Protein AF-A0A0G0M7X6-F1 (afdb_monomer)

Radius of gyration: 21.42 Å; Cα contacts (8 Å, |Δi|>4): 318; chains: 1; bounding box: 52×26×65 Å

Nearest PDB structures (foldseek):
  5j10-assembly1_A  TM=9.196E-01  e=9.488E+00  synthetic construct
  6msq-assembly1_A  TM=8.369E-01  e=8.436E+00  synthetic construct

Sequence (193 aa):
MKKAITFEELTSLNYMIKLLQGMRRIISPIETLDLRAQAGDLCASINQFSASFNVAMKYCKCRLPGQVYDNIVYVPSSPGIVARCAYCKQQYVWSAGEIIELDWTPGHIANLENNFIDKPIWLKSLFAKWDIEHCQFLDVQLFAVNGPTSSFPGAKSFWTIDRISFEDMHKWKQSSYSQVYWQSFLKCRFKKQ

Organism: NCBI:txid1618574

Structure (mmCIF, N/CA/C/O backbone):
data_AF-A0A0G0M7X6-F1
#
_entry.id   AF-A0A0G0M7X6-F1
#
loop_
_atom_site.group_PDB
_atom_site.id
_atom_site.type_symbol
_atom_site.label_atom_id
_atom_site.label_alt_id
_atom_site.label_comp_id
_atom_site.label_asym_id
_atom_site.label_entity_id
_atom_site.label_seq_id
_atom_site.pdbx_PDB_ins_code
_atom_site.Cartn_x
_atom_site.Cartn_y
_atom_site.Cartn_z
_atom_site.occupancy
_atom_site.B_iso_or_equiv
_atom_site.auth_seq_id
_atom_site.auth_comp_id
_atom_site.auth_asym_id
_atom_site.auth_atom_id
_atom_site.pdbx_PDB_model_num
ATOM 1 N N . MET A 1 1 ? -23.335 -6.131 -4.607 1.00 66.00 1 MET A N 1
ATOM 2 C CA . MET A 1 1 ? -21.949 -5.826 -5.030 1.00 66.00 1 MET A CA 1
ATOM 3 C C . MET A 1 1 ? -21.359 -4.865 -4.005 1.00 66.00 1 MET A C 1
ATOM 5 O O . MET A 1 1 ? -22.048 -3.911 -3.670 1.00 66.00 1 MET A O 1
ATOM 9 N N . LYS A 1 2 ? -20.182 -5.147 -3.431 1.00 84.38 2 LYS A N 1
ATOM 10 C CA . LYS A 1 2 ? -19.557 -4.260 -2.427 1.00 84.38 2 LYS A CA 1
ATOM 11 C C . LYS A 1 2 ? -18.959 -3.016 -3.100 1.00 84.38 2 LYS A C 1
ATOM 13 O O . LYS A 1 2 ? -18.532 -3.104 -4.249 1.00 84.38 2 LYS A O 1
ATOM 18 N N . LYS A 1 3 ? -18.937 -1.880 -2.398 1.00 88.75 3 LYS A N 1
ATOM 19 C CA . LYS A 1 3 ? -18.395 -0.604 -2.898 1.00 88.75 3 LYS A CA 1
ATOM 20 C C . LYS A 1 3 ? -16.857 -0.648 -2.899 1.00 88.75 3 LYS A C 1
ATOM 22 O O . LYS A 1 3 ? -16.261 -1.255 -2.007 1.00 88.75 3 LYS A O 1
ATOM 27 N N . ALA A 1 4 ? -16.215 0.002 -3.873 1.00 87.62 4 ALA A N 1
ATOM 28 C CA . ALA A 1 4 ? -14.780 0.288 -3.814 1.00 87.62 4 ALA A CA 1
ATOM 29 C C . ALA A 1 4 ? -14.525 1.418 -2.803 1.00 87.62 4 ALA A C 1
ATOM 31 O O . ALA A 1 4 ? -15.173 2.461 -2.870 1.00 87.62 4 ALA A O 1
ATOM 32 N N . ILE A 1 5 ? -13.618 1.193 -1.854 1.00 92.94 5 ILE A N 1
ATOM 33 C CA . ILE A 1 5 ? -13.249 2.194 -0.846 1.00 92.94 5 ILE A CA 1
ATOM 34 C C . ILE A 1 5 ? -12.289 3.219 -1.450 1.00 92.94 5 ILE A C 1
ATOM 36 O O . ILE A 1 5 ? -11.457 2.844 -2.271 1.00 92.94 5 ILE A O 1
ATOM 40 N N . THR A 1 6 ? -12.372 4.489 -1.061 1.00 93.00 6 THR A N 1
ATOM 41 C CA . THR A 1 6 ? -11.365 5.501 -1.428 1.00 93.00 6 THR A CA 1
ATOM 42 C C . THR A 1 6 ? -10.206 5.539 -0.425 1.00 93.00 6 THR A C 1
ATOM 44 O O . THR A 1 6 ? -10.296 5.003 0.683 1.00 93.00 6 THR A O 1
ATOM 47 N N . PHE A 1 7 ? -9.102 6.204 -0.782 1.00 91.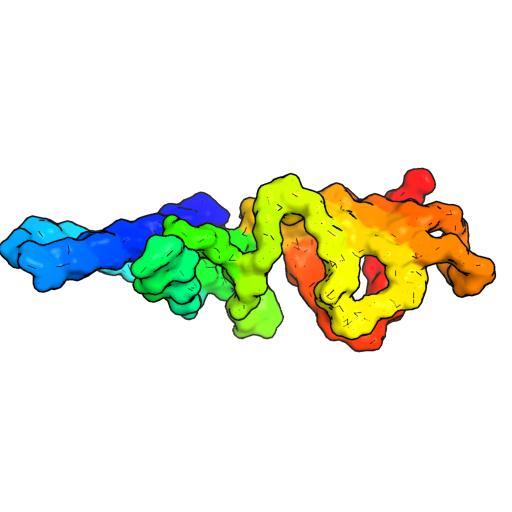69 7 PHE A N 1
ATOM 48 C CA . PHE A 1 7 ? -7.975 6.412 0.136 1.00 91.69 7 PHE A CA 1
ATOM 49 C C . PHE A 1 7 ? -8.386 7.182 1.407 1.00 91.69 7 PHE A C 1
ATOM 51 O O . PHE A 1 7 ? -7.971 6.836 2.517 1.00 91.69 7 PHE A O 1
ATOM 58 N N . GLU A 1 8 ? -9.249 8.190 1.266 1.00 93.62 8 GLU A N 1
ATOM 59 C CA . GLU A 1 8 ? -9.770 8.997 2.376 1.00 93.62 8 GLU A CA 1
ATOM 60 C C . GLU A 1 8 ? -10.710 8.194 3.287 1.00 93.62 8 GLU A C 1
ATOM 62 O O . GLU A 1 8 ? -10.568 8.228 4.514 1.00 93.62 8 GLU A O 1
ATOM 67 N N . GLU A 1 9 ? -11.631 7.416 2.707 1.00 94.56 9 GLU A N 1
ATOM 68 C CA . GLU A 1 9 ? -12.533 6.525 3.450 1.00 94.56 9 GLU A CA 1
ATOM 69 C C . GLU A 1 9 ? -11.744 5.470 4.239 1.00 94.56 9 GLU A C 1
ATOM 71 O O . GLU A 1 9 ? -12.005 5.237 5.423 1.00 94.56 9 GLU A O 1
ATOM 76 N N . LEU A 1 10 ? -10.729 4.870 3.612 1.00 95.25 10 LEU A N 1
ATOM 77 C CA . LEU A 1 10 ? -9.852 3.885 4.242 1.00 95.25 10 LEU A CA 1
ATOM 78 C C . LEU A 1 10 ? -9.023 4.493 5.377 1.00 95.25 10 LEU A C 1
ATOM 80 O O . LEU A 1 10 ? -8.849 3.880 6.435 1.00 95.25 10 LEU A O 1
ATOM 84 N N . THR A 1 11 ? -8.504 5.700 5.164 1.00 93.50 11 THR A N 1
ATOM 85 C CA . THR A 1 11 ? -7.772 6.448 6.188 1.00 93.50 11 THR A CA 1
ATOM 86 C C . THR A 1 11 ? -8.682 6.718 7.383 1.00 93.50 11 THR A C 1
ATOM 88 O O . THR A 1 11 ? -8.308 6.410 8.517 1.00 93.50 11 THR A O 1
ATOM 91 N N . SER A 1 12 ? -9.901 7.197 7.134 1.00 94.12 12 SER A N 1
ATOM 92 C CA . SER A 1 12 ? -10.903 7.482 8.167 1.00 94.12 12 SER A CA 1
ATOM 93 C C . SER A 1 12 ? -11.270 6.231 8.968 1.00 94.12 12 SER A C 1
ATOM 95 O O . SER A 1 12 ? -11.234 6.258 10.199 1.00 94.12 12 SER A O 1
ATOM 97 N N . LEU A 1 13 ? -11.514 5.100 8.296 1.00 94.50 13 LEU A N 1
ATOM 98 C CA . LEU A 1 13 ? -11.762 3.804 8.938 1.00 94.50 13 LEU A CA 1
ATOM 99 C C . LEU A 1 13 ? -10.623 3.390 9.880 1.00 94.50 13 LEU A C 1
ATOM 101 O O . LEU A 1 13 ? -10.863 3.007 11.028 1.00 94.50 13 LEU A O 1
ATOM 105 N N . ASN A 1 14 ? -9.375 3.512 9.430 1.00 95.81 14 ASN A N 1
ATOM 106 C CA . ASN A 1 14 ? -8.210 3.162 10.241 1.00 95.81 14 ASN A CA 1
ATOM 107 C C . ASN A 1 14 ? -8.012 4.107 11.445 1.00 95.81 14 ASN A C 1
ATOM 109 O O . ASN A 1 14 ? -7.551 3.664 12.502 1.00 95.81 14 ASN A O 1
ATOM 113 N N . TYR A 1 15 ? -8.396 5.384 11.339 1.00 94.62 15 TYR A N 1
ATOM 114 C CA . TYR A 1 15 ? -8.418 6.304 12.485 1.00 94.62 15 TYR A CA 1
ATOM 115 C C . TYR A 1 15 ? -9.555 6.004 13.471 1.00 94.62 15 TYR A C 1
ATOM 117 O O . TYR A 1 15 ? -9.319 6.053 14.679 1.00 94.62 15 TYR A O 1
ATOM 125 N N . MET A 1 16 ? -10.749 5.635 12.993 1.00 93.00 16 MET A N 1
ATOM 126 C CA . MET A 1 16 ? -11.864 5.225 13.859 1.00 93.00 16 MET A CA 1
ATOM 127 C C . MET A 1 16 ? -11.511 3.982 14.687 1.00 93.00 16 MET A C 1
ATOM 129 O O . MET A 1 16 ? -11.770 3.947 15.889 1.00 93.00 16 MET A O 1
ATOM 133 N N . ILE A 1 17 ? -10.838 2.993 14.087 1.00 91.75 17 ILE A N 1
ATOM 134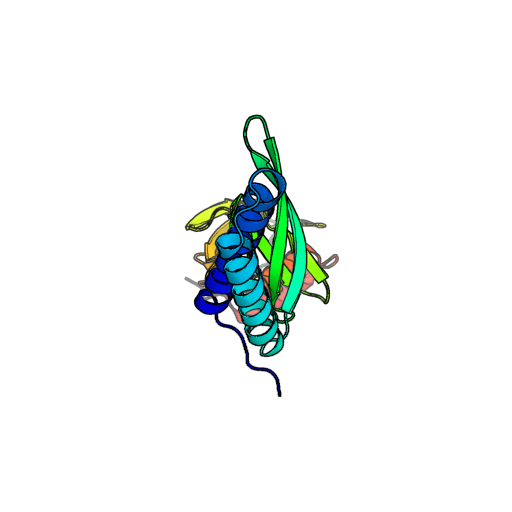 C CA . ILE A 1 17 ? -10.326 1.821 14.817 1.00 91.75 17 ILE A CA 1
ATOM 135 C C . ILE A 1 17 ? -9.330 2.223 15.907 1.00 91.75 17 ILE A C 1
ATOM 137 O O . ILE A 1 17 ? -9.435 1.749 17.039 1.00 91.75 17 ILE A O 1
ATOM 141 N N . LYS A 1 18 ? -8.394 3.128 15.601 1.00 91.56 18 LYS A N 1
ATOM 142 C CA . LYS A 1 18 ? -7.455 3.658 16.598 1.00 91.56 18 LYS A CA 1
ATOM 143 C C . LYS A 1 18 ? -8.181 4.340 17.761 1.00 91.56 18 LYS A C 1
ATOM 145 O O . LYS A 1 18 ? -7.807 4.122 18.912 1.00 91.56 18 LYS A O 1
ATOM 150 N N . LEU A 1 19 ? -9.207 5.145 17.478 1.00 90.25 19 LEU A N 1
ATOM 151 C CA . LEU A 1 19 ? -10.013 5.796 18.511 1.00 90.25 19 LEU A CA 1
ATOM 152 C C . LEU A 1 19 ? -10.706 4.758 19.404 1.00 90.25 19 LEU A C 1
ATOM 154 O O . LEU A 1 19 ? -10.558 4.815 20.624 1.00 90.25 19 LEU A O 1
ATOM 158 N N . LEU A 1 20 ? -11.366 3.762 18.803 1.00 90.12 20 LEU A N 1
ATOM 159 C CA . LEU A 1 20 ? -12.024 2.675 19.531 1.00 90.12 20 LEU A CA 1
ATOM 160 C C . LEU A 1 20 ? -11.048 1.925 20.451 1.00 90.12 20 LEU A C 1
ATOM 162 O O . LEU A 1 20 ? -11.372 1.628 21.601 1.00 90.12 20 LEU A O 1
ATOM 166 N N . GLN A 1 21 ? -9.840 1.631 19.969 1.00 87.19 21 GLN A N 1
ATOM 167 C CA . GLN A 1 21 ? -8.805 0.990 20.781 1.00 87.19 21 GLN A CA 1
ATOM 168 C C . GLN A 1 21 ? -8.335 1.879 21.937 1.00 87.19 21 GLN A C 1
ATOM 170 O O . GLN A 1 21 ? -8.133 1.378 23.043 1.00 87.19 21 GLN A O 1
ATOM 175 N N . GLY A 1 22 ? -8.197 3.187 21.707 1.00 85.25 22 GLY A N 1
ATOM 176 C CA . GLY A 1 22 ? -7.899 4.163 22.755 1.00 85.25 22 GLY A CA 1
ATOM 177 C C . GLY A 1 22 ? -8.968 4.178 23.848 1.00 85.25 22 GLY A C 1
ATOM 178 O O . GLY A 1 22 ? -8.638 4.040 25.024 1.00 85.25 22 GLY A 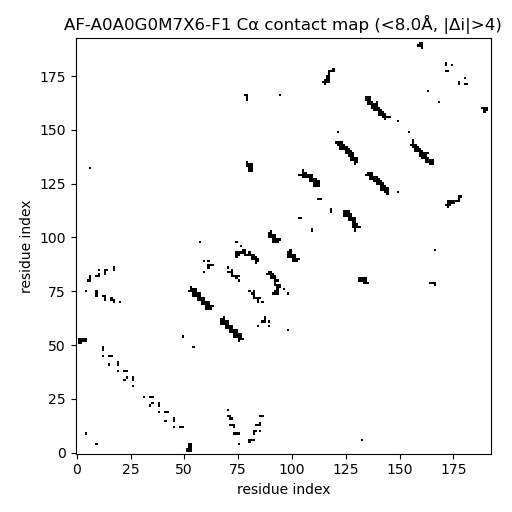O 1
ATOM 179 N N . MET A 1 23 ? -10.245 4.241 23.462 1.00 85.06 23 MET A N 1
ATOM 180 C CA . MET A 1 23 ? -11.373 4.200 24.400 1.00 85.06 23 MET A CA 1
ATOM 181 C C . MET A 1 23 ? -11.366 2.913 25.230 1.00 85.06 23 MET A C 1
ATOM 183 O O . MET A 1 23 ? -11.441 2.970 26.454 1.00 85.06 23 MET A O 1
ATOM 187 N N . ARG A 1 24 ? -11.184 1.747 24.596 1.00 83.12 24 ARG A N 1
ATOM 188 C CA . ARG A 1 24 ? -11.135 0.449 25.298 1.00 83.12 24 ARG A CA 1
ATOM 189 C C . ARG A 1 24 ? -10.002 0.358 26.322 1.00 83.12 24 ARG A C 1
ATOM 191 O O . ARG A 1 24 ? -10.192 -0.246 27.374 1.00 83.12 24 ARG A O 1
ATOM 198 N N . ARG A 1 25 ? -8.848 0.975 26.051 1.00 79.19 25 ARG A N 1
ATOM 199 C CA . ARG A 1 25 ? -7.735 1.031 27.013 1.00 79.19 25 ARG A CA 1
ATOM 200 C C . ARG A 1 25 ? -8.047 1.894 28.234 1.00 79.19 25 ARG A C 1
ATOM 202 O O . ARG A 1 25 ? -7.557 1.568 29.304 1.00 79.19 25 ARG A O 1
ATOM 209 N N . ILE A 1 26 ? -8.846 2.953 28.084 1.00 76.25 26 ILE A N 1
ATOM 210 C CA . ILE A 1 26 ? -9.263 3.851 29.181 1.00 76.25 26 ILE A CA 1
ATOM 211 C C . ILE A 1 26 ? -10.413 3.242 29.999 1.00 76.25 26 ILE A C 1
ATOM 213 O O . ILE A 1 26 ? -10.457 3.400 31.215 1.00 76.25 26 ILE A O 1
ATOM 217 N N . ILE A 1 27 ? -11.309 2.498 29.347 1.00 69.56 27 ILE A N 1
ATOM 218 C CA . ILE A 1 27 ? -12.432 1.799 29.996 1.00 69.56 27 ILE A CA 1
ATOM 219 C C . ILE A 1 27 ? -11.947 0.685 30.938 1.00 69.56 27 ILE A C 1
ATOM 221 O O . ILE A 1 27 ? -12.617 0.370 31.917 1.00 69.56 27 ILE A O 1
ATOM 225 N N . SER A 1 28 ? -10.793 0.072 30.653 1.00 61.97 28 SER A N 1
ATOM 226 C CA . SER A 1 28 ? -10.226 -0.989 31.494 1.00 61.97 28 SER A CA 1
ATOM 227 C C . SER A 1 28 ? -9.834 -0.527 32.913 1.00 61.97 28 SER A C 1
ATOM 229 O O . SER A 1 28 ? -9.977 -1.340 33.821 1.00 61.97 28 SER A O 1
ATOM 231 N N . PRO A 1 29 ? -9.329 0.706 33.130 1.00 57.72 29 PRO A N 1
ATOM 232 C CA . PRO A 1 29 ? -9.085 1.249 34.472 1.00 57.72 29 PRO A CA 1
ATOM 233 C C . PRO A 1 29 ? -10.187 2.162 35.040 1.00 57.72 29 PRO A C 1
ATOM 235 O O . PRO A 1 29 ? -10.200 2.368 36.250 1.00 57.72 29 PRO A O 1
ATOM 238 N N . ILE A 1 30 ? -11.084 2.734 34.223 1.00 58.47 30 ILE A N 1
ATOM 239 C CA . ILE A 1 30 ? -12.108 3.692 34.680 1.00 58.47 30 ILE A CA 1
ATOM 240 C C . ILE A 1 30 ? -13.498 3.208 34.246 1.00 58.47 30 ILE A C 1
ATOM 242 O O . ILE A 1 30 ? -13.838 3.216 33.063 1.00 58.47 30 ILE A O 1
ATOM 246 N N . GLU A 1 31 ? -14.328 2.809 35.209 1.00 55.62 31 GLU A N 1
ATOM 247 C CA . GLU A 1 31 ? -15.708 2.374 34.968 1.00 55.62 31 GLU A CA 1
ATOM 248 C C . GLU A 1 31 ? -16.673 3.557 34.779 1.00 55.62 31 GLU A C 1
ATOM 250 O O . GLU A 1 31 ? -17.584 3.760 35.577 1.00 55.62 31 GLU A O 1
ATOM 255 N N . THR A 1 32 ? -16.519 4.353 33.717 1.00 66.56 32 THR A N 1
ATOM 256 C CA . THR A 1 32 ? -17.601 5.265 33.309 1.00 66.56 32 THR A CA 1
ATOM 25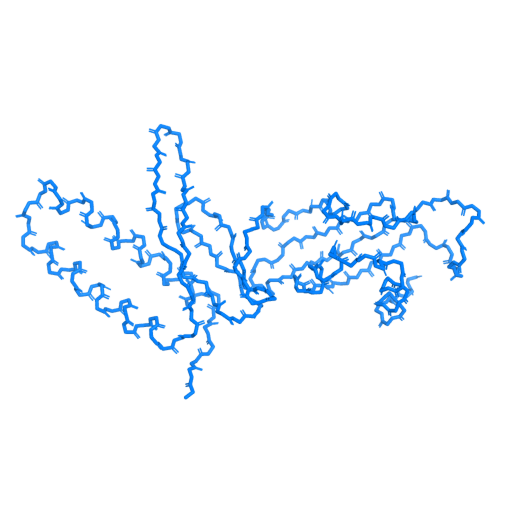7 C C . THR A 1 32 ? -18.519 4.581 32.293 1.00 66.56 32 THR A C 1
ATOM 259 O O . THR A 1 32 ? -18.090 4.138 31.223 1.00 66.56 32 THR A O 1
ATOM 262 N N . LEU A 1 33 ? -19.809 4.481 32.638 1.00 67.75 33 LEU A N 1
ATOM 263 C CA . LEU A 1 33 ? -20.865 3.914 31.785 1.00 67.75 33 LEU A CA 1
ATOM 264 C C . LEU A 1 33 ? -20.923 4.599 30.405 1.00 67.75 33 LEU A C 1
ATOM 266 O O . LEU A 1 33 ? -21.084 3.917 29.393 1.00 67.75 33 LEU A O 1
ATOM 270 N N . ASP A 1 34 ? -20.681 5.912 30.354 1.00 81.25 34 ASP A N 1
ATOM 271 C CA . ASP A 1 34 ? -20.732 6.705 29.120 1.00 81.25 34 ASP A CA 1
ATOM 272 C C . ASP A 1 34 ? -19.652 6.308 28.105 1.00 81.25 34 ASP A C 1
ATOM 274 O O . ASP A 1 34 ? -19.937 6.165 26.915 1.00 81.25 34 ASP A O 1
ATOM 278 N N . LEU A 1 35 ? -18.413 6.061 28.554 1.00 77.38 35 LEU A N 1
ATOM 279 C CA . LEU A 1 35 ? -17.333 5.644 27.653 1.00 77.38 35 LEU A CA 1
ATOM 280 C C . LEU A 1 35 ? -17.594 4.247 27.077 1.00 77.38 35 LEU A C 1
ATOM 282 O O . LEU A 1 35 ? -17.280 4.000 25.910 1.00 77.38 35 LEU A O 1
ATOM 286 N N . ARG A 1 36 ? -18.192 3.338 27.864 1.00 80.31 36 ARG A N 1
ATOM 287 C CA . ARG A 1 36 ? -18.592 2.001 27.387 1.00 80.31 36 ARG A CA 1
ATOM 288 C C . ARG A 1 36 ? -19.655 2.093 26.295 1.00 80.31 36 ARG A C 1
ATOM 290 O O . ARG A 1 36 ? -19.492 1.437 25.267 1.00 80.31 36 ARG A O 1
ATOM 297 N N . ALA A 1 37 ? -20.687 2.915 26.493 1.00 83.00 37 ALA A N 1
ATOM 298 C CA . ALA A 1 37 ? -21.737 3.131 25.499 1.00 83.00 37 ALA A CA 1
ATOM 299 C C . ALA A 1 37 ? -21.161 3.697 24.189 1.00 83.00 37 ALA A C 1
ATOM 301 O O . ALA A 1 37 ? -21.311 3.078 23.137 1.00 83.00 37 ALA A O 1
ATOM 302 N N . GLN A 1 38 ? -20.373 4.776 24.266 1.00 85.50 38 GLN A N 1
ATOM 303 C CA . GLN A 1 38 ? -19.745 5.386 23.087 1.00 85.50 38 GLN A CA 1
ATOM 304 C C . GLN A 1 38 ? -18.808 4.415 22.344 1.00 85.50 38 GLN A C 1
ATOM 306 O O . GLN A 1 38 ? -18.762 4.402 21.113 1.00 85.50 38 GLN A O 1
ATOM 311 N N . ALA A 1 39 ? -18.054 3.576 23.067 1.00 85.31 39 ALA A N 1
ATOM 312 C CA . ALA A 1 39 ? -17.207 2.555 22.449 1.00 85.31 39 ALA A CA 1
ATOM 313 C C . ALA A 1 39 ? -18.036 1.457 21.757 1.00 85.31 39 ALA A C 1
ATOM 315 O O . ALA A 1 39 ? -17.605 0.917 20.734 1.00 85.31 39 ALA A O 1
ATOM 316 N N . GLY A 1 40 ? -19.209 1.124 22.300 1.00 86.06 40 GLY A N 1
ATOM 317 C CA . GLY A 1 40 ? -20.182 0.231 21.671 1.00 86.06 40 GLY A CA 1
ATOM 318 C C . GLY A 1 40 ? -20.693 0.792 20.345 1.00 86.06 40 GLY A C 1
ATOM 319 O O . GLY A 1 40 ? -20.570 0.125 19.315 1.00 86.06 40 GLY A O 1
ATOM 320 N N . ASP A 1 41 ? -21.157 2.041 20.352 1.00 89.38 41 ASP A N 1
ATOM 321 C CA . ASP A 1 41 ? -21.690 2.725 19.168 1.00 89.38 41 ASP A CA 1
ATOM 322 C C . ASP A 1 41 ? -20.635 2.885 18.069 1.00 89.38 41 ASP A C 1
ATOM 324 O O . ASP A 1 41 ? -20.892 2.615 16.890 1.00 89.38 41 ASP A O 1
ATOM 328 N N . LEU A 1 42 ? -19.406 3.254 18.446 1.00 90.06 42 LEU A N 1
ATOM 329 C CA . LEU A 1 42 ? -18.290 3.345 17.509 1.00 90.06 42 LEU A CA 1
ATOM 330 C C . LEU A 1 42 ? -17.938 1.971 16.921 1.00 90.06 42 LEU A C 1
ATOM 332 O O . LEU A 1 42 ? -17.687 1.858 15.723 1.00 90.06 42 LEU A O 1
ATOM 336 N N . CYS A 1 43 ? -17.946 0.912 17.735 1.00 90.94 43 CYS A N 1
ATOM 337 C CA . CYS A 1 43 ? -17.714 -0.452 17.259 1.00 90.94 43 CYS A CA 1
ATOM 338 C C . CYS A 1 43 ? -18.787 -0.895 16.252 1.00 90.94 43 CYS A C 1
ATOM 340 O O . CYS A 1 43 ? -18.446 -1.459 15.210 1.00 90.94 43 CYS A O 1
ATOM 342 N N . ALA A 1 44 ? -20.064 -0.621 16.531 1.00 90.94 44 ALA A N 1
ATOM 343 C CA . ALA A 1 44 ? -21.161 -0.911 15.611 1.00 90.94 44 ALA A CA 1
ATOM 344 C C . ALA A 1 44 ? -21.011 -0.130 14.296 1.00 90.94 44 ALA A C 1
ATOM 346 O O . ALA A 1 44 ? -21.076 -0.722 13.217 1.00 90.94 44 ALA A O 1
ATOM 347 N N . SER A 1 45 ? -20.701 1.166 14.390 1.00 90.00 45 SER A N 1
ATOM 348 C CA . SER A 1 45 ? -20.483 2.048 13.237 1.00 90.00 45 SER A CA 1
ATOM 349 C C . SER A 1 45 ? -19.328 1.566 12.358 1.00 90.00 45 SER A C 1
ATOM 351 O O . SER A 1 45 ? -19.453 1.514 11.135 1.00 90.00 45 SER A O 1
ATOM 353 N N . ILE A 1 46 ? -18.212 1.148 12.964 1.00 91.31 46 ILE A N 1
ATOM 354 C CA . ILE A 1 46 ? -17.063 0.612 12.229 1.00 91.31 46 ILE A CA 1
ATOM 355 C C . ILE A 1 46 ? -17.421 -0.695 11.522 1.00 91.31 46 ILE A C 1
ATOM 357 O O . ILE A 1 46 ? -17.063 -0.855 10.357 1.00 91.31 46 ILE A O 1
ATOM 361 N N . ASN A 1 47 ? -18.126 -1.611 12.191 1.00 91.25 47 ASN A N 1
ATOM 362 C CA . ASN A 1 47 ? -18.536 -2.882 11.591 1.00 91.25 47 ASN A CA 1
ATOM 363 C C . ASN A 1 47 ? -19.496 -2.667 10.414 1.00 91.25 47 ASN A C 1
ATOM 365 O O . ASN A 1 47 ? -19.346 -3.300 9.370 1.00 91.25 47 ASN A O 1
ATOM 369 N N . GLN A 1 48 ? -20.455 -1.751 10.556 1.00 90.94 48 GLN A N 1
ATOM 370 C CA . GLN A 1 48 ? -21.378 -1.394 9.481 1.00 90.94 48 GLN A CA 1
ATOM 371 C C . GLN A 1 48 ? -20.641 -0.747 8.299 1.00 90.94 48 GLN A C 1
ATOM 373 O O . GLN A 1 48 ? -20.876 -1.107 7.141 1.00 90.94 48 GLN A O 1
ATOM 378 N N . PHE A 1 49 ? -19.722 0.180 8.579 1.00 89.19 49 PHE A N 1
ATOM 379 C CA . PHE A 1 49 ? -18.936 0.850 7.548 1.00 89.19 49 PHE A CA 1
ATOM 380 C C . PHE A 1 49 ? -18.026 -0.139 6.813 1.00 89.19 49 PHE A C 1
ATOM 382 O O . PHE A 1 49 ? -18.094 -0.236 5.590 1.00 89.19 49 PHE A O 1
ATOM 389 N N . SER A 1 50 ? -17.229 -0.937 7.530 1.00 89.56 50 SER A N 1
ATOM 390 C CA . SER A 1 50 ? -16.291 -1.893 6.925 1.00 89.56 50 SER A CA 1
ATOM 391 C C . SER A 1 50 ? -16.998 -2.996 6.131 1.00 89.56 50 SER A C 1
ATOM 393 O O . SER A 1 50 ? -16.494 -3.400 5.082 1.00 89.56 50 SER A O 1
ATOM 395 N N . ALA A 1 51 ? -18.196 -3.428 6.549 1.00 90.56 51 ALA A N 1
ATOM 396 C CA . ALA A 1 51 ? -19.002 -4.415 5.825 1.00 90.56 51 ALA A CA 1
ATOM 397 C C . ALA A 1 51 ? -19.396 -3.962 4.405 1.00 90.56 51 ALA A C 1
ATOM 399 O O . ALA A 1 51 ? -19.583 -4.806 3.520 1.00 90.56 51 ALA A O 1
ATOM 400 N N . SER A 1 52 ? -19.460 -2.647 4.169 1.00 91.31 52 SER A N 1
ATOM 401 C CA . SER A 1 52 ? -19.762 -2.058 2.856 1.00 91.31 52 SER A CA 1
ATOM 402 C C . SER A 1 52 ? -18.624 -2.230 1.840 1.00 91.31 52 SER A C 1
ATOM 404 O O . SER A 1 52 ? -18.847 -2.097 0.632 1.00 91.31 52 SER A O 1
ATOM 406 N N . PHE A 1 53 ? -17.423 -2.576 2.312 1.00 92.19 53 PHE A N 1
ATOM 407 C CA . PHE A 1 53 ? -16.204 -2.678 1.516 1.00 92.19 53 PHE A CA 1
ATOM 408 C C . PHE A 1 53 ? -15.621 -4.095 1.537 1.00 92.19 53 PHE A C 1
ATOM 410 O O . PHE A 1 53 ? -15.939 -4.938 2.387 1.00 92.19 53 PHE A O 1
ATOM 417 N N . ASN A 1 54 ? -14.769 -4.387 0.555 1.00 92.19 54 ASN A N 1
ATOM 418 C CA . ASN A 1 54 ? -13.968 -5.605 0.552 1.00 92.19 54 ASN A CA 1
ATOM 419 C C . ASN A 1 54 ? -12.608 -5.309 1.193 1.00 92.19 54 ASN A C 1
ATOM 421 O O . ASN A 1 54 ? -11.681 -4.870 0.516 1.00 92.19 54 ASN A O 1
ATOM 425 N N . VAL A 1 55 ? -12.531 -5.470 2.512 1.00 93.88 55 VAL A N 1
ATOM 426 C CA . VAL A 1 55 ? -11.337 -5.183 3.312 1.00 93.88 55 VAL A CA 1
ATOM 427 C C . VAL A 1 55 ? -10.939 -6.405 4.133 1.00 93.88 55 VAL A C 1
ATOM 429 O O . VAL A 1 55 ? -11.790 -7.110 4.674 1.00 93.88 55 VAL A O 1
ATOM 432 N N . ALA A 1 56 ? -9.637 -6.623 4.258 1.00 93.81 56 ALA A N 1
ATOM 433 C CA . ALA A 1 56 ? -9.024 -7.594 5.146 1.00 93.81 56 ALA A CA 1
ATOM 434 C C . ALA A 1 56 ? -8.433 -6.888 6.375 1.00 93.81 56 ALA A C 1
ATOM 436 O O . ALA A 1 56 ? -8.032 -5.726 6.312 1.00 93.81 56 ALA A O 1
ATOM 437 N N . MET A 1 57 ? -8.367 -7.593 7.502 1.00 93.50 57 MET A N 1
ATOM 438 C CA . MET A 1 57 ? -7.732 -7.086 8.720 1.00 93.50 57 MET A CA 1
ATOM 439 C C . MET A 1 57 ? -6.268 -7.523 8.782 1.00 93.50 57 MET A C 1
ATOM 441 O O . MET A 1 57 ? -5.952 -8.695 8.587 1.00 93.50 57 MET A O 1
ATOM 445 N N . LYS A 1 58 ? -5.377 -6.591 9.124 1.00 94.94 58 LYS A N 1
ATOM 446 C CA . LYS A 1 58 ? -3.958 -6.832 9.396 1.00 94.94 58 LYS A CA 1
ATOM 447 C C . LYS A 1 58 ? -3.612 -6.343 10.796 1.00 94.94 58 LYS A C 1
ATOM 449 O O . LYS A 1 58 ? -3.884 -5.197 11.150 1.00 94.94 58 LYS A O 1
ATOM 454 N N . TYR A 1 59 ? -2.967 -7.197 11.582 1.00 93.88 59 TYR A N 1
ATOM 455 C CA . TYR A 1 59 ? -2.367 -6.787 12.848 1.00 93.88 59 TYR A CA 1
ATOM 456 C C . TYR A 1 59 ? -1.057 -6.042 12.588 1.00 93.88 59 TYR A C 1
ATOM 458 O O . TYR A 1 59 ? -0.186 -6.537 11.871 1.00 93.88 59 TYR A O 1
ATOM 466 N N . CYS A 1 60 ? -0.922 -4.862 13.185 1.00 92.88 60 CYS A N 1
ATOM 467 C CA . CYS A 1 60 ? 0.242 -3.994 13.082 1.00 92.88 60 CYS A CA 1
ATOM 468 C C . CYS A 1 60 ? 0.868 -3.821 14.467 1.00 92.88 60 CYS A C 1
ATOM 470 O O . CYS A 1 60 ? 0.243 -3.238 15.355 1.00 92.88 60 CYS A O 1
ATOM 472 N N . LYS A 1 61 ? 2.111 -4.279 14.637 1.00 90.88 61 LYS A N 1
ATOM 473 C CA . LYS A 1 61 ? 2.877 -4.121 15.881 1.00 90.88 61 LYS A CA 1
ATOM 474 C C . LYS A 1 61 ? 3.724 -2.857 15.815 1.00 90.88 61 LYS A C 1
ATOM 476 O O . LYS A 1 61 ? 4.831 -2.866 15.287 1.00 90.88 61 LYS A O 1
ATOM 481 N N . CYS A 1 62 ? 3.204 -1.760 16.345 1.00 88.44 62 CYS A N 1
ATOM 482 C CA . CYS A 1 62 ? 3.918 -0.492 16.369 1.00 88.44 62 CYS A CA 1
ATOM 483 C C . CYS A 1 62 ? 4.875 -0.436 17.561 1.00 88.44 62 CYS A C 1
ATOM 485 O O . CYS A 1 62 ? 4.444 -0.501 18.713 1.00 88.44 62 CYS A O 1
ATOM 487 N N . ARG A 1 63 ? 6.170 -0.263 17.289 1.00 85.31 63 ARG A N 1
ATOM 488 C CA . ARG A 1 63 ? 7.177 0.027 18.315 1.00 85.31 63 ARG A CA 1
ATOM 489 C C . ARG A 1 63 ? 7.378 1.535 18.381 1.00 85.31 63 ARG A C 1
ATOM 491 O O . ARG A 1 63 ? 7.872 2.130 17.429 1.00 85.31 63 ARG A O 1
ATOM 498 N N . LEU A 1 64 ? 6.961 2.145 19.482 1.00 77.44 64 LEU A N 1
ATOM 499 C CA . LEU A 1 64 ? 7.270 3.537 19.804 1.00 77.44 64 LEU A CA 1
ATOM 500 C C . LEU A 1 64 ? 8.269 3.552 20.973 1.00 77.44 64 LEU A C 1
ATOM 502 O O . LEU A 1 64 ? 8.344 2.561 21.706 1.00 77.44 64 LEU A O 1
ATOM 506 N N . PRO A 1 65 ? 9.061 4.623 21.159 1.00 80.12 65 PRO A N 1
ATOM 507 C CA . PRO A 1 65 ? 10.003 4.703 22.273 1.00 80.12 65 PRO A CA 1
ATOM 508 C C . PRO A 1 65 ? 9.324 4.354 23.607 1.00 80.12 65 PRO A C 1
ATOM 510 O O . PRO A 1 65 ? 8.378 5.017 24.024 1.00 80.12 65 PRO A O 1
ATOM 513 N N . GLY A 1 66 ? 9.778 3.267 24.239 1.00 73.19 66 GLY A N 1
ATOM 514 C CA . GLY A 1 66 ? 9.287 2.787 25.534 1.00 73.19 66 GLY A CA 1
ATOM 515 C C . GLY A 1 66 ? 7.990 1.966 25.530 1.00 73.19 66 GLY A C 1
ATOM 516 O O . GLY A 1 66 ? 7.629 1.461 26.590 1.00 73.19 66 GLY A O 1
ATOM 517 N N . GLN A 1 67 ? 7.283 1.798 24.402 1.00 78.81 67 GLN A N 1
ATOM 518 C CA . GLN A 1 67 ? 5.986 1.098 24.371 1.00 78.81 67 GLN A CA 1
ATOM 519 C C . GLN A 1 67 ? 5.734 0.333 23.061 1.00 78.81 67 GLN A C 1
ATOM 521 O O . GLN A 1 67 ? 6.016 0.809 21.959 1.00 78.81 67 GLN A O 1
ATOM 526 N N . VAL A 1 68 ? 5.138 -0.857 23.183 1.00 81.19 68 VAL A N 1
ATOM 527 C CA . VAL A 1 68 ? 4.655 -1.656 22.049 1.00 81.19 68 VAL A CA 1
ATOM 528 C C . VAL A 1 68 ? 3.140 -1.549 21.985 1.00 81.19 68 VAL A C 1
ATOM 530 O O . VAL A 1 68 ? 2.444 -1.780 22.971 1.00 81.19 68 VAL A O 1
ATOM 533 N N . TYR A 1 69 ? 2.638 -1.199 20.809 1.00 80.69 69 TYR A N 1
ATOM 534 C CA . TYR A 1 69 ? 1.221 -1.044 20.545 1.00 80.69 69 TYR A CA 1
ATOM 535 C C . TYR A 1 69 ? 0.773 -2.028 19.476 1.00 80.69 69 TYR A C 1
ATOM 537 O O . TYR A 1 69 ? 1.179 -1.920 18.318 1.00 80.69 69 TYR A O 1
ATOM 545 N N . ASP A 1 70 ? -0.123 -2.935 19.849 1.00 84.44 70 ASP A N 1
ATOM 546 C CA . ASP A 1 70 ? -0.860 -3.742 18.884 1.00 84.44 70 ASP A CA 1
ATOM 547 C C . ASP A 1 70 ? -2.027 -2.919 18.330 1.00 84.44 70 ASP A C 1
ATOM 549 O O . ASP A 1 70 ? -2.854 -2.393 19.084 1.00 84.44 70 ASP A O 1
ATOM 553 N N . ASN A 1 71 ? -2.073 -2.782 17.007 1.00 88.69 71 ASN A N 1
ATOM 554 C CA . ASN A 1 71 ? -3.138 -2.103 16.280 1.00 88.69 71 ASN A CA 1
ATOM 555 C C . ASN A 1 71 ? -3.744 -3.030 15.216 1.00 88.69 71 ASN A C 1
ATOM 557 O O . ASN A 1 71 ? -3.105 -3.978 14.759 1.00 88.69 71 ASN A O 1
ATOM 561 N N . ILE A 1 72 ? -4.970 -2.726 14.801 1.00 91.69 72 ILE A N 1
ATOM 562 C CA . ILE A 1 72 ? -5.621 -3.347 13.649 1.00 91.69 72 ILE A CA 1
ATOM 563 C C . ILE A 1 72 ? -5.630 -2.322 12.515 1.00 91.69 72 ILE A C 1
ATOM 565 O O . ILE A 1 72 ? -5.902 -1.140 12.727 1.00 91.69 72 ILE A O 1
ATOM 569 N N . VAL A 1 73 ? -5.311 -2.779 11.312 1.00 95.56 73 VAL A N 1
ATOM 570 C CA . VAL A 1 73 ? -5.361 -1.991 10.084 1.00 95.56 73 VAL A CA 1
ATOM 571 C C . VAL A 1 73 ? -6.261 -2.721 9.101 1.00 95.56 73 VAL A C 1
ATOM 573 O O . VAL A 1 73 ? -6.038 -3.895 8.810 1.00 95.56 73 VAL A O 1
ATOM 576 N N . TYR A 1 74 ? -7.278 -2.039 8.590 1.00 96.12 74 TYR A N 1
ATOM 577 C CA . TYR A 1 74 ? -8.030 -2.516 7.441 1.00 96.12 74 TYR A CA 1
ATOM 578 C C . TYR A 1 74 ? -7.245 -2.225 6.167 1.00 96.12 74 TYR A C 1
ATOM 580 O O . TYR A 1 74 ? -6.767 -1.106 5.968 1.00 96.12 74 TYR A O 1
ATOM 588 N N . VAL A 1 75 ? -7.132 -3.239 5.316 1.00 96.06 75 VAL A N 1
ATOM 589 C CA . VAL A 1 75 ? -6.452 -3.197 4.021 1.00 96.06 75 VAL A CA 1
ATOM 590 C C . VAL A 1 75 ? -7.461 -3.600 2.945 1.00 96.06 75 VAL A C 1
ATOM 592 O O . VAL A 1 75 ? -8.075 -4.656 3.086 1.00 96.06 75 VAL A O 1
ATOM 595 N N . PRO A 1 76 ? -7.679 -2.805 1.885 1.00 94.19 76 PRO A N 1
ATOM 596 C CA . PRO A 1 76 ? -8.564 -3.195 0.792 1.00 94.19 76 PRO A CA 1
ATOM 597 C C . PRO A 1 76 ? -8.063 -4.477 0.137 1.00 94.19 76 PRO A C 1
ATOM 599 O O . PRO A 1 76 ? -6.888 -4.569 -0.189 1.00 94.19 76 PRO A O 1
ATOM 602 N N . SER A 1 77 ? -8.943 -5.444 -0.112 1.00 91.38 77 SER A N 1
ATOM 603 C CA . SER A 1 77 ? -8.610 -6.689 -0.826 1.00 91.38 77 SER A CA 1
ATOM 604 C C . SER A 1 77 ? -8.579 -6.502 -2.350 1.00 91.38 77 SER A C 1
ATOM 606 O O . SER A 1 77 ? -8.859 -7.426 -3.112 1.00 91.38 77 SER A O 1
ATOM 608 N N . SER A 1 78 ? -8.286 -5.284 -2.798 1.00 87.38 78 SER A N 1
ATOM 609 C CA . SER A 1 78 ? -8.149 -4.888 -4.195 1.00 87.38 78 SER A CA 1
ATOM 610 C C . SER A 1 78 ? -6.875 -4.053 -4.356 1.00 87.38 78 SER A C 1
ATOM 612 O O . SER A 1 78 ? -6.598 -3.226 -3.481 1.00 87.38 78 SER A O 1
ATOM 614 N N . PRO A 1 79 ? -6.117 -4.217 -5.455 1.00 85.19 79 PRO A N 1
ATOM 615 C CA . PRO A 1 79 ? -4.941 -3.395 -5.725 1.00 85.19 79 PRO A CA 1
ATOM 616 C C . PRO A 1 79 ? -5.280 -1.902 -5.846 1.00 85.19 79 PRO A C 1
ATOM 618 O O . PRO A 1 79 ? -6.422 -1.530 -6.117 1.00 85.19 79 PRO A O 1
ATOM 621 N N . GLY A 1 80 ? -4.264 -1.049 -5.701 1.00 86.75 80 GLY 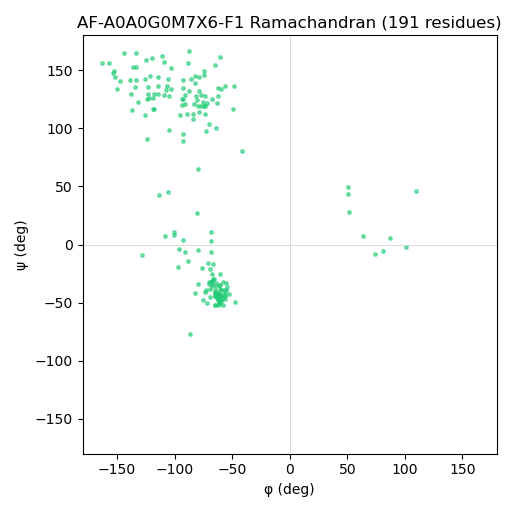A N 1
ATOM 622 C CA . GLY A 1 80 ? -4.350 0.374 -6.057 1.00 86.75 80 GLY A CA 1
ATOM 623 C C . GLY A 1 80 ? -4.560 1.354 -4.902 1.00 86.75 80 GLY A C 1
ATOM 624 O O . GLY A 1 80 ? -4.559 2.554 -5.143 1.00 86.75 80 GLY A O 1
ATOM 625 N N . ILE A 1 81 ? -4.690 0.888 -3.655 1.00 92.06 81 ILE A N 1
ATOM 626 C CA . ILE A 1 81 ? -4.832 1.768 -2.484 1.00 92.06 81 ILE A CA 1
ATOM 627 C C . ILE A 1 81 ? -3.918 1.293 -1.361 1.00 92.06 81 ILE A C 1
ATOM 629 O O . ILE A 1 81 ? -3.861 0.104 -1.045 1.00 92.06 81 ILE A O 1
ATOM 633 N N . VAL A 1 82 ? -3.222 2.241 -0.736 1.00 95.12 82 VAL A N 1
ATOM 634 C CA . VAL A 1 82 ? -2.354 1.980 0.412 1.00 95.12 82 VAL A CA 1
ATOM 635 C C . VAL A 1 82 ? -3.126 2.181 1.710 1.00 95.12 82 VAL A C 1
ATOM 637 O O . VAL A 1 82 ? -3.663 3.254 1.980 1.00 95.12 82 VAL A O 1
ATOM 640 N N . ALA A 1 83 ? -3.136 1.160 2.559 1.00 96.06 83 ALA A N 1
ATOM 641 C CA . ALA A 1 83 ? -3.587 1.272 3.935 1.00 96.06 83 ALA A CA 1
ATOM 642 C C . ALA A 1 83 ? -2.446 1.746 4.836 1.00 96.06 83 ALA A C 1
ATOM 644 O O . ALA A 1 83 ? -1.297 1.327 4.688 1.00 96.06 83 ALA A O 1
ATOM 645 N N . ARG A 1 84 ? -2.764 2.590 5.820 1.00 95.19 84 ARG A N 1
ATOM 646 C CA . ARG A 1 84 ? -1.788 3.081 6.798 1.00 95.19 84 ARG A CA 1
ATOM 647 C C . ARG A 1 84 ? -2.234 2.768 8.207 1.00 95.19 84 ARG A C 1
ATOM 649 O O . ARG A 1 84 ? -3.364 3.055 8.600 1.00 95.19 84 ARG A O 1
ATOM 656 N N . CYS A 1 85 ? -1.296 2.293 9.012 1.00 93.88 85 CYS A N 1
ATOM 657 C CA . CYS A 1 85 ? -1.491 2.233 10.444 1.00 93.88 85 CYS A CA 1
ATOM 658 C C . CYS A 1 85 ? -1.658 3.648 11.018 1.00 93.88 85 CYS A C 1
ATOM 660 O O . CYS A 1 85 ? -0.760 4.488 10.926 1.00 93.88 85 CYS A O 1
ATOM 662 N N . ALA A 1 86 ? -2.785 3.911 11.679 1.00 92.56 86 ALA A N 1
ATOM 663 C CA . ALA A 1 86 ? -3.063 5.212 12.285 1.00 92.56 86 ALA A CA 1
ATOM 664 C C . ALA A 1 86 ? -2.122 5.564 13.465 1.00 92.56 86 ALA A C 1
ATOM 666 O O . ALA A 1 86 ? -2.030 6.740 13.847 1.00 92.56 86 ALA A O 1
ATOM 667 N N . TYR A 1 87 ? -1.413 4.575 14.029 1.00 89.31 87 TYR A N 1
ATOM 668 C CA . TYR A 1 87 ? -0.383 4.760 15.060 1.00 89.31 87 TYR A CA 1
ATOM 669 C C . TYR A 1 87 ? 0.997 5.048 14.458 1.00 89.31 87 TYR A C 1
ATOM 671 O O . TYR A 1 87 ? 1.408 6.203 14.441 1.00 89.31 87 TYR A O 1
ATOM 679 N N . CYS A 1 88 ? 1.695 4.031 13.946 1.00 90.75 88 CYS A N 1
ATOM 680 C CA . CYS A 1 88 ? 3.091 4.148 13.502 1.00 90.75 88 CYS A CA 1
ATOM 681 C C . CYS A 1 88 ? 3.268 4.485 12.018 1.00 90.75 88 CYS A C 1
ATOM 683 O O . CYS A 1 88 ? 4.391 4.523 11.536 1.00 90.75 88 CYS A O 1
ATOM 685 N N . LYS A 1 89 ? 2.179 4.723 11.278 1.00 91.62 89 LYS A N 1
ATOM 686 C CA . LYS A 1 89 ? 2.201 5.047 9.841 1.00 91.62 89 LYS A CA 1
ATOM 687 C C . LYS A 1 89 ? 2.750 3.948 8.923 1.00 91.62 89 LYS A C 1
ATOM 689 O O . LYS A 1 89 ? 2.829 4.209 7.725 1.00 91.62 89 LYS A O 1
ATOM 694 N N . GLN A 1 90 ? 3.014 2.747 9.454 1.00 94.06 90 GLN A N 1
ATOM 695 C CA . GLN A 1 90 ? 3.342 1.544 8.682 1.00 94.06 90 GLN A CA 1
ATOM 696 C C . GLN A 1 90 ? 2.337 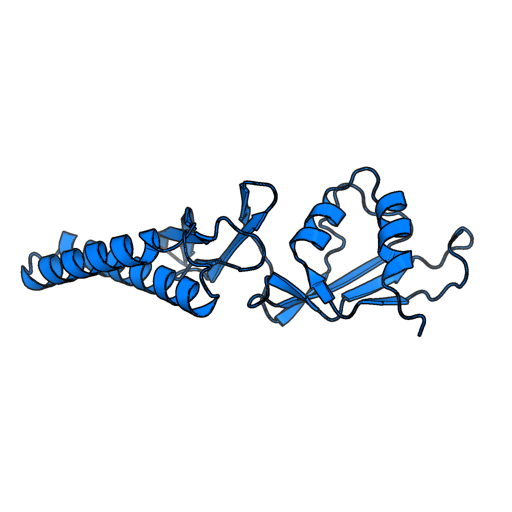1.341 7.548 1.00 94.06 90 GLN A C 1
ATOM 698 O O . GLN A 1 90 ? 1.129 1.515 7.754 1.00 94.06 90 GLN A O 1
ATOM 703 N N . GLN A 1 91 ? 2.845 1.006 6.368 1.00 95.19 91 GLN A N 1
ATOM 704 C CA . GLN A 1 91 ? 2.070 0.942 5.135 1.00 95.19 91 GLN A CA 1
ATOM 705 C C . GLN A 1 91 ? 1.813 -0.499 4.719 1.00 95.19 91 GLN A C 1
ATOM 707 O O . GLN A 1 91 ? 2.688 -1.353 4.854 1.00 95.19 91 GLN A O 1
ATOM 712 N N . TYR A 1 92 ? 0.615 -0.741 4.194 1.00 95.81 92 TYR A N 1
ATOM 713 C CA . TYR A 1 92 ? 0.172 -2.049 3.739 1.00 95.81 92 TYR A CA 1
ATOM 714 C C . TYR A 1 92 ? -0.590 -1.936 2.425 1.00 95.81 92 TYR A C 1
ATOM 716 O O . TYR A 1 92 ? -1.389 -1.017 2.242 1.00 95.81 92 TYR A O 1
ATOM 724 N N . VAL A 1 93 ? -0.386 -2.895 1.534 1.00 95.25 93 VAL A N 1
ATOM 725 C CA . VAL A 1 93 ? -1.095 -2.995 0.253 1.00 95.25 93 VAL A CA 1
ATOM 726 C C . VAL A 1 93 ? -1.525 -4.427 0.005 1.00 95.25 93 VAL A C 1
ATOM 728 O O . VAL A 1 93 ? -0.886 -5.360 0.483 1.00 95.25 93 VAL A O 1
ATOM 731 N N . TRP A 1 94 ? -2.600 -4.606 -0.755 1.00 93.44 94 TRP A N 1
ATOM 732 C CA . TRP A 1 94 ? -2.987 -5.915 -1.263 1.00 93.44 94 TRP A CA 1
ATOM 733 C C . TRP A 1 94 ? -2.400 -6.133 -2.650 1.00 93.44 94 TRP A C 1
ATOM 735 O O . TRP A 1 94 ? -2.622 -5.329 -3.558 1.00 93.44 94 TRP A O 1
ATOM 745 N N . SER A 1 95 ? -1.669 -7.225 -2.826 1.00 91.06 95 SER A N 1
ATOM 746 C CA . SER A 1 95 ? -1.115 -7.622 -4.117 1.00 91.06 95 SER A CA 1
ATOM 747 C C . SER A 1 95 ? -0.962 -9.133 -4.162 1.00 91.06 95 SER A C 1
ATOM 749 O O . SER A 1 95 ? -0.677 -9.754 -3.147 1.00 91.06 95 SER A O 1
ATOM 751 N N . ALA A 1 96 ? -1.185 -9.726 -5.337 1.00 86.25 96 ALA A N 1
ATOM 752 C CA . ALA A 1 96 ? -1.032 -11.166 -5.568 1.00 86.25 96 ALA A CA 1
ATOM 753 C C . ALA A 1 96 ? -1.777 -12.084 -4.565 1.00 86.25 96 ALA A C 1
ATOM 755 O O . ALA A 1 96 ? -1.385 -13.225 -4.355 1.00 86.25 96 ALA A O 1
ATOM 756 N N . GLY A 1 97 ? -2.883 -11.609 -3.977 1.00 88.75 97 GLY A N 1
ATOM 757 C CA . GLY A 1 97 ? -3.686 -12.389 -3.028 1.00 88.75 97 GLY A CA 1
ATOM 758 C C . GLY A 1 97 ? -3.234 -12.297 -1.568 1.00 88.75 97 GLY A C 1
ATOM 759 O O . GLY A 1 97 ? -3.806 -12.983 -0.723 1.00 88.75 97 GLY A O 1
ATOM 760 N N . GLU A 1 98 ? -2.256 -11.448 -1.253 1.00 92.00 98 GLU A N 1
ATOM 761 C CA . GLU A 1 98 ? -1.745 -11.262 0.105 1.00 92.00 98 GLU A CA 1
ATOM 762 C C . GLU A 1 98 ? -1.589 -9.783 0.497 1.00 92.00 98 GLU A C 1
ATOM 764 O O . GLU A 1 98 ? -1.624 -8.875 -0.337 1.00 92.00 98 GLU A O 1
ATOM 769 N N . ILE A 1 99 ? -1.439 -9.542 1.806 1.00 94.88 99 ILE A N 1
ATOM 770 C CA . ILE A 1 99 ? -1.158 -8.215 2.370 1.00 94.88 99 ILE A CA 1
ATOM 771 C C . ILE A 1 99 ? 0.348 -8.052 2.526 1.00 94.88 99 ILE A C 1
ATOM 773 O O . ILE A 1 99 ? 0.975 -8.756 3.319 1.00 94.88 99 ILE A O 1
ATOM 777 N N . ILE A 1 100 ? 0.889 -7.044 1.857 1.00 92.69 100 ILE A N 1
ATOM 778 C CA . ILE A 1 100 ? 2.315 -6.743 1.802 1.00 92.69 100 ILE A CA 1
ATOM 779 C C . ILE A 1 100 ? 2.600 -5.499 2.620 1.00 92.69 100 ILE A C 1
ATOM 781 O O . ILE A 1 100 ? 1.902 -4.493 2.503 1.00 92.69 100 ILE A O 1
ATOM 785 N N . GLU A 1 101 ? 3.633 -5.578 3.447 1.00 93.44 101 GLU A N 1
ATOM 786 C CA . GLU A 1 101 ? 4.135 -4.462 4.238 1.00 93.44 101 GLU A CA 1
ATOM 787 C C . GLU A 1 101 ? 5.158 -3.657 3.430 1.00 93.44 101 GLU A C 1
ATOM 789 O O . GLU A 1 101 ? 6.055 -4.227 2.809 1.00 93.44 101 GLU A O 1
ATOM 794 N N . LEU A 1 102 ? 5.009 -2.330 3.419 1.00 91.12 102 LEU A N 1
ATOM 795 C CA . LEU A 1 102 ? 5.860 -1.424 2.648 1.00 91.12 102 LEU A CA 1
ATOM 796 C C . LEU A 1 102 ? 6.685 -0.522 3.561 1.00 91.12 102 LEU A C 1
ATOM 798 O O . LEU A 1 102 ? 6.143 0.087 4.481 1.00 91.12 102 LEU A O 1
ATOM 802 N N . ASP A 1 103 ? 7.963 -0.354 3.229 1.00 86.50 103 ASP A N 1
ATOM 803 C CA . ASP A 1 103 ? 8.910 0.496 3.963 1.00 86.50 103 ASP A CA 1
ATOM 804 C C . ASP A 1 103 ? 9.370 1.709 3.130 1.00 86.50 103 ASP A C 1
ATOM 806 O O . ASP A 1 103 ? 10.550 2.041 3.041 1.00 86.50 103 ASP A O 1
ATOM 810 N N . TRP A 1 104 ? 8.434 2.355 2.425 1.00 86.88 104 TRP A N 1
ATOM 811 C CA . TRP A 1 104 ? 8.735 3.530 1.598 1.00 86.88 104 TRP A CA 1
ATOM 812 C C . TRP A 1 104 ? 8.172 4.808 2.187 1.00 86.88 104 TRP A C 1
ATOM 814 O O . TRP A 1 104 ? 6.976 4.919 2.444 1.00 86.88 104 TRP A O 1
ATOM 824 N N . THR A 1 105 ? 9.012 5.826 2.320 1.00 86.38 105 THR A N 1
ATOM 825 C CA . THR A 1 105 ? 8.583 7.149 2.775 1.00 86.38 105 THR A CA 1
ATOM 826 C C . THR A 1 105 ? 7.833 7.883 1.654 1.00 86.38 105 THR A C 1
ATOM 828 O O . THR A 1 105 ? 8.410 8.091 0.583 1.00 86.38 105 THR A O 1
ATOM 831 N N . PRO A 1 106 ? 6.570 8.310 1.860 1.00 87.38 106 PRO A N 1
ATOM 832 C CA . PRO A 1 106 ? 5.811 9.049 0.851 1.00 87.38 106 PRO A CA 1
ATOM 833 C C . PRO A 1 106 ? 6.534 10.318 0.402 1.00 87.38 106 PRO A C 1
ATOM 835 O O . PRO A 1 106 ? 7.075 11.055 1.226 1.00 87.38 106 PRO A O 1
ATOM 838 N N . GLY A 1 107 ? 6.550 10.571 -0.906 1.00 83.19 107 GLY A N 1
ATOM 839 C CA . GLY A 1 107 ? 7.201 11.742 -1.494 1.00 83.19 107 GLY A CA 1
ATOM 840 C C . GLY A 1 107 ? 8.734 11.698 -1.524 1.00 83.19 107 GLY A C 1
ATOM 841 O O . GLY A 1 107 ? 9.332 12.557 -2.172 1.00 83.19 107 GLY A O 1
ATOM 842 N N . HIS A 1 108 ? 9.368 10.710 -0.889 1.00 88.06 108 HIS A N 1
ATOM 843 C CA . HIS A 1 108 ? 10.811 10.507 -0.962 1.00 88.06 108 HIS A CA 1
ATOM 844 C C . HIS A 1 108 ? 11.191 9.749 -2.238 1.00 88.06 108 HIS A C 1
ATOM 846 O O . HIS A 1 108 ? 10.464 8.858 -2.685 1.00 88.06 108 HIS A O 1
ATOM 852 N N . ILE A 1 109 ? 12.345 10.099 -2.807 1.00 87.88 109 ILE A N 1
ATOM 853 C CA . ILE A 1 109 ? 12.931 9.371 -3.930 1.00 87.88 109 ILE A CA 1
ATOM 854 C C . ILE A 1 109 ? 13.723 8.198 -3.357 1.00 87.88 109 ILE A C 1
ATOM 856 O O . ILE A 1 109 ? 14.779 8.390 -2.761 1.00 87.88 109 ILE A O 1
ATOM 860 N N . ALA A 1 110 ? 13.209 6.986 -3.529 1.00 86.44 110 ALA A N 1
ATOM 861 C CA . ALA A 1 110 ? 13.865 5.770 -3.069 1.00 86.44 110 ALA A CA 1
ATOM 862 C C . ALA A 1 110 ? 14.742 5.175 -4.177 1.00 86.44 110 ALA A C 1
ATOM 864 O O . ALA A 1 110 ? 14.337 5.152 -5.341 1.00 86.44 110 ALA A O 1
ATOM 865 N N . ASN A 1 111 ? 15.911 4.638 -3.810 1.00 88.94 111 ASN A N 1
ATOM 866 C CA . ASN A 1 111 ? 16.626 3.701 -4.675 1.00 88.94 111 ASN A CA 1
ATOM 867 C C . ASN A 1 111 ? 15.966 2.322 -4.545 1.00 88.94 111 ASN A C 1
ATOM 869 O O . ASN A 1 111 ? 15.984 1.711 -3.478 1.00 88.94 111 ASN A O 1
ATOM 873 N N . LEU A 1 112 ? 15.358 1.850 -5.626 1.00 87.31 112 LEU A N 1
ATOM 874 C CA . LEU A 1 112 ? 14.567 0.623 -5.669 1.00 87.31 112 LEU A CA 1
ATOM 875 C C . LEU A 1 112 ? 15.363 -0.593 -6.155 1.00 87.31 112 LEU A C 1
ATOM 877 O O . LEU A 1 112 ? 14.810 -1.695 -6.190 1.00 87.31 112 LEU A O 1
ATOM 881 N N . GLU A 1 113 ? 16.624 -0.413 -6.556 1.00 81.81 113 GLU A N 1
ATOM 882 C CA . GLU A 1 113 ? 17.428 -1.469 -7.182 1.00 81.81 113 GLU A CA 1
ATOM 883 C C . GLU A 1 113 ? 17.773 -2.632 -6.239 1.00 81.81 113 GLU A C 1
ATOM 885 O O . GLU A 1 113 ? 18.010 -3.748 -6.692 1.00 81.81 113 GLU A O 1
ATOM 890 N N . ASN A 1 114 ? 17.800 -2.381 -4.929 1.00 77.06 114 ASN A N 1
ATOM 891 C CA . ASN A 1 114 ? 18.194 -3.380 -3.933 1.00 77.06 114 ASN A CA 1
ATOM 892 C C . ASN A 1 114 ? 17.067 -4.367 -3.604 1.00 77.06 114 ASN A C 1
ATOM 894 O O . ASN A 1 114 ? 17.265 -5.305 -2.842 1.00 77.06 114 ASN A O 1
ATOM 898 N N . ASN A 1 115 ? 15.875 -4.159 -4.163 1.00 76.88 115 ASN A N 1
ATOM 899 C CA . ASN A 1 115 ? 14.694 -4.971 -3.884 1.00 76.88 115 ASN A CA 1
ATOM 900 C C . ASN A 1 115 ? 14.408 -6.009 -4.983 1.00 76.88 115 ASN A C 1
ATOM 902 O O . ASN A 1 115 ? 13.331 -6.601 -4.974 1.00 76.88 115 ASN A O 1
ATOM 906 N N . PHE A 1 116 ? 15.305 -6.184 -5.956 1.00 80.62 116 PHE A N 1
ATOM 907 C CA . PHE A 1 116 ? 15.169 -7.213 -6.988 1.00 80.62 116 PHE A CA 1
ATOM 908 C C . PHE A 1 116 ? 15.672 -8.556 -6.465 1.00 80.62 116 PHE A C 1
ATOM 910 O O . PHE A 1 116 ? 16.724 -8.605 -5.834 1.00 80.62 116 PHE A O 1
ATOM 917 N N . ILE A 1 117 ? 14.953 -9.636 -6.784 1.00 80.25 117 ILE A N 1
ATOM 918 C CA . ILE A 1 117 ? 15.457 -11.002 -6.577 1.00 80.25 117 ILE A CA 1
ATOM 919 C C . ILE A 1 117 ? 16.666 -11.233 -7.493 1.00 80.25 117 ILE A C 1
ATOM 921 O O . ILE A 1 117 ? 17.747 -11.543 -7.009 1.00 80.25 117 ILE A O 1
ATOM 925 N N . ASP A 1 118 ? 16.497 -10.961 -8.793 1.00 79.25 118 ASP A N 1
ATOM 926 C CA . ASP A 1 118 ? 17.554 -11.050 -9.804 1.00 79.25 118 ASP A CA 1
ATOM 927 C C . ASP A 1 118 ? 17.715 -9.713 -10.536 1.00 79.25 118 ASP A C 1
ATOM 929 O O . ASP A 1 118 ? 17.052 -9.426 -11.547 1.00 79.25 118 ASP A O 1
ATOM 933 N N . LYS A 1 119 ? 18.603 -8.859 -10.005 1.00 79.31 119 LYS A N 1
ATOM 934 C CA . LYS A 1 119 ? 18.891 -7.547 -10.600 1.00 79.31 119 LYS A CA 1
ATOM 935 C C . LYS A 1 119 ? 19.474 -7.724 -12.011 1.00 79.31 119 LYS A C 1
ATOM 937 O O . LYS A 1 119 ? 20.475 -8.424 -12.172 1.00 79.31 119 LYS A O 1
ATOM 942 N N . PRO A 1 120 ? 18.922 -7.063 -13.045 1.00 76.81 120 PRO A N 1
ATOM 943 C CA . PRO A 1 120 ? 19.495 -7.134 -14.383 1.00 76.81 120 PRO A CA 1
ATOM 944 C C . PRO A 1 120 ? 20.910 -6.563 -14.410 1.00 76.81 120 PRO A C 1
ATOM 946 O O . PRO A 1 120 ? 21.138 -5.455 -13.934 1.00 76.81 120 PRO A O 1
ATOM 949 N N . ILE A 1 121 ? 21.832 -7.273 -15.063 1.00 79.06 121 ILE A N 1
ATOM 950 C CA . ILE A 1 121 ? 23.248 -6.875 -15.182 1.00 79.06 121 ILE A CA 1
ATOM 951 C C . ILE A 1 121 ? 23.411 -5.471 -15.787 1.00 79.06 121 ILE A C 1
ATOM 953 O O . ILE A 1 121 ? 24.331 -4.739 -15.434 1.00 79.06 121 ILE A O 1
ATOM 957 N N . TRP A 1 122 ? 22.515 -5.077 -16.693 1.00 77.81 122 TRP A N 1
ATOM 958 C CA . TRP A 1 122 ? 22.570 -3.767 -17.333 1.00 77.81 122 TRP A CA 1
ATOM 959 C C . TRP A 1 122 ? 22.084 -2.626 -16.426 1.00 77.81 122 TRP A C 1
ATOM 961 O O . TRP A 1 122 ? 22.422 -1.478 -16.704 1.00 77.81 122 TRP A O 1
ATOM 971 N N . LEU A 1 123 ? 21.299 -2.901 -15.376 1.00 80.38 123 LEU A N 1
ATOM 972 C CA . LEU A 1 123 ? 20.708 -1.882 -14.505 1.00 80.38 123 LEU A CA 1
ATOM 973 C C . LEU A 1 123 ? 21.718 -1.469 -13.430 1.00 80.38 123 LEU A C 1
ATOM 975 O O . LEU A 1 123 ? 22.050 -2.244 -12.531 1.00 80.38 123 LEU A O 1
ATOM 979 N N . LYS A 1 124 ? 22.186 -0.222 -13.515 1.00 84.62 124 LYS A N 1
ATOM 980 C CA . LYS A 1 124 ? 23.095 0.372 -12.533 1.00 84.62 124 LYS A CA 1
ATOM 981 C C . LYS A 1 124 ? 22.358 0.907 -11.314 1.00 84.62 124 LYS A C 1
ATOM 983 O O . LYS A 1 124 ? 22.893 0.771 -10.227 1.00 84.62 124 LYS A O 1
ATOM 988 N N . SER A 1 125 ? 21.215 1.560 -11.513 1.00 87.81 125 SER A N 1
ATOM 989 C CA . SER A 1 125 ? 20.375 2.088 -10.434 1.00 87.81 125 SER A CA 1
ATOM 990 C C . SER A 1 125 ? 18.962 2.407 -10.930 1.00 87.81 125 SER A C 1
ATOM 992 O O . SER A 1 125 ? 18.738 2.626 -12.125 1.00 87.81 125 SER A O 1
ATOM 994 N N . LEU A 1 126 ? 18.003 2.418 -10.000 1.00 88.94 126 LEU A N 1
ATOM 995 C CA . LEU A 1 126 ? 16.589 2.702 -10.247 1.00 88.94 126 LEU A CA 1
ATOM 996 C C . LEU A 1 126 ? 16.062 3.613 -9.142 1.00 88.94 126 LEU A C 1
ATOM 998 O O . LEU A 1 126 ? 15.980 3.190 -7.992 1.00 88.94 126 LEU A O 1
ATOM 1002 N N . PHE A 1 127 ? 15.655 4.826 -9.491 1.00 92.06 127 PHE A N 1
ATOM 1003 C CA . PHE A 1 127 ? 15.081 5.779 -8.546 1.00 92.06 127 PHE A CA 1
ATOM 1004 C C . PHE A 1 127 ? 13.626 6.053 -8.880 1.00 92.06 127 PHE A C 1
ATOM 1006 O O . PHE A 1 127 ? 13.262 6.108 -10.052 1.00 92.06 127 PHE A O 1
ATOM 1013 N N . ALA A 1 128 ? 12.793 6.236 -7.863 1.00 93.75 128 ALA A N 1
ATOM 1014 C CA . ALA A 1 128 ? 11.426 6.692 -8.064 1.00 93.75 128 ALA A CA 1
ATOM 1015 C C . ALA A 1 128 ? 10.860 7.353 -6.811 1.00 93.75 128 ALA A C 1
ATOM 1017 O O . ALA A 1 128 ? 11.280 7.049 -5.691 1.00 93.75 128 ALA A O 1
ATOM 1018 N N . LYS A 1 129 ? 9.863 8.213 -7.003 1.00 95.19 129 LYS A N 1
ATOM 1019 C CA . LYS A 1 129 ? 9.108 8.852 -5.928 1.00 95.19 129 LYS A CA 1
ATOM 1020 C C . LYS A 1 129 ? 7.880 8.018 -5.571 1.00 95.19 129 LYS A C 1
ATOM 1022 O O . LYS A 1 129 ? 7.102 7.669 -6.454 1.00 95.19 129 LYS A O 1
ATOM 1027 N N . TRP A 1 130 ? 7.687 7.714 -4.289 1.00 94.56 130 TRP A N 1
ATOM 1028 C CA . TRP A 1 130 ? 6.508 6.969 -3.835 1.00 94.56 130 TRP A CA 1
ATOM 1029 C C . TRP A 1 130 ? 5.274 7.873 -3.713 1.00 94.56 130 TRP A C 1
ATOM 1031 O O . TRP A 1 130 ? 5.271 8.823 -2.922 1.00 94.56 130 TRP A O 1
ATOM 1041 N N . ASP A 1 131 ? 4.231 7.555 -4.479 1.00 93.81 131 ASP A N 1
ATOM 1042 C CA . ASP A 1 131 ? 2.905 8.166 -4.424 1.00 93.81 131 ASP A CA 1
ATOM 1043 C C . ASP A 1 131 ? 1.929 7.204 -3.741 1.00 93.81 131 ASP A C 1
ATOM 1045 O O . ASP A 1 131 ? 1.411 6.244 -4.319 1.00 93.81 131 ASP A O 1
ATOM 1049 N N . ILE A 1 132 ? 1.718 7.480 -2.459 1.00 92.25 132 ILE A N 1
ATOM 1050 C CA . ILE A 1 132 ? 0.929 6.647 -1.561 1.00 92.25 132 ILE A CA 1
ATOM 1051 C C . ILE A 1 132 ? -0.569 6.676 -1.882 1.00 92.25 132 ILE A C 1
ATOM 1053 O O . ILE A 1 132 ? -1.249 5.671 -1.682 1.00 92.25 132 ILE A O 1
ATOM 1057 N N . GLU A 1 133 ? -1.089 7.799 -2.376 1.00 89.69 133 GLU A N 1
ATOM 1058 C CA . GLU A 1 133 ? -2.530 7.986 -2.592 1.00 89.69 133 GLU A CA 1
ATOM 1059 C C . GLU A 1 133 ? -3.031 7.115 -3.743 1.00 89.69 133 GLU A C 1
ATOM 1061 O O . GLU A 1 133 ? -4.130 6.565 -3.679 1.00 89.69 133 GLU A O 1
ATOM 1066 N N . HIS A 1 134 ? -2.179 6.920 -4.751 1.00 91.25 134 HIS A N 1
ATOM 1067 C CA . HIS A 1 134 ? -2.483 6.140 -5.950 1.00 91.25 134 HIS A CA 1
ATOM 1068 C C . HIS A 1 134 ? -1.738 4.799 -6.013 1.00 91.25 134 HIS A C 1
ATOM 1070 O O . HIS A 1 134 ? -1.784 4.123 -7.042 1.00 91.25 134 HIS A O 1
ATOM 1076 N N . CYS A 1 135 ? -1.035 4.412 -4.941 1.00 93.25 135 CYS A N 1
ATOM 1077 C CA . CYS A 1 135 ? -0.280 3.158 -4.862 1.00 93.25 135 CYS A CA 1
ATOM 1078 C C . CYS A 1 135 ? 0.659 2.960 -6.071 1.00 93.25 135 CYS A C 1
ATOM 1080 O O . CYS A 1 135 ? 0.652 1.923 -6.748 1.00 93.25 135 CYS A O 1
ATOM 1082 N N . GLN A 1 136 ? 1.445 3.989 -6.388 1.00 94.12 136 GLN A N 1
ATOM 1083 C CA . GLN A 1 136 ? 2.294 4.016 -7.577 1.00 94.12 136 GLN A CA 1
ATOM 1084 C C . GLN A 1 136 ? 3.626 4.723 -7.322 1.00 94.12 136 GLN A C 1
ATOM 1086 O O . GLN A 1 136 ? 3.821 5.447 -6.350 1.00 94.12 136 GLN A O 1
ATOM 1091 N N . PHE A 1 137 ? 4.552 4.515 -8.243 1.00 93.31 137 PHE A N 1
ATOM 1092 C CA . PHE A 1 137 ? 5.817 5.215 -8.331 1.00 93.31 137 PHE A CA 1
ATOM 1093 C C . PHE A 1 137 ? 5.750 6.254 -9.441 1.00 93.31 137 PHE A C 1
ATOM 1095 O O . PHE A 1 137 ? 5.299 5.947 -10.544 1.00 93.31 137 PHE A O 1
ATOM 1102 N N . LEU A 1 138 ? 6.219 7.460 -9.145 1.00 94.44 138 LEU A N 1
ATOM 1103 C CA . LEU A 1 138 ? 6.323 8.584 -10.069 1.00 94.44 138 LEU A CA 1
ATOM 1104 C C . LEU A 1 138 ? 7.789 8.883 -10.381 1.00 94.44 138 LEU A C 1
ATOM 1106 O O . LEU A 1 138 ? 8.682 8.474 -9.630 1.00 94.44 138 LEU A O 1
ATOM 1110 N N . ASP A 1 139 ? 8.017 9.624 -11.466 1.00 91.88 139 ASP A N 1
ATOM 1111 C CA . ASP A 1 139 ? 9.335 10.136 -11.862 1.00 91.88 139 ASP A CA 1
ATOM 1112 C C . ASP A 1 139 ? 10.402 9.032 -11.885 1.00 91.88 139 ASP A C 1
ATOM 1114 O O . ASP A 1 139 ? 11.508 9.189 -11.362 1.00 91.88 139 ASP A O 1
ATOM 1118 N N . VAL A 1 140 ? 10.049 7.869 -12.438 1.00 89.81 140 VAL A N 1
ATOM 1119 C CA . VAL A 1 140 ? 10.908 6.688 -12.390 1.00 89.81 140 VAL A CA 1
ATOM 1120 C C . VAL A 1 140 ? 12.098 6.905 -13.311 1.00 89.81 140 VAL A C 1
ATOM 1122 O O . VAL A 1 140 ? 11.934 7.111 -14.512 1.00 89.81 140 VAL A O 1
ATOM 1125 N N . GLN A 1 141 ? 13.297 6.823 -12.752 1.00 88.88 141 GLN A N 1
ATOM 1126 C CA . GLN A 1 141 ? 14.564 7.056 -13.426 1.00 88.88 141 GLN A CA 1
ATOM 1127 C C . GLN A 1 141 ? 15.417 5.796 -13.399 1.00 88.88 141 GLN A C 1
ATOM 1129 O O . GLN A 1 141 ? 15.687 5.236 -12.336 1.00 88.88 141 GLN A O 1
ATOM 1134 N N . LEU A 1 142 ? 15.866 5.367 -14.573 1.00 86.38 142 LEU A N 1
ATOM 1135 C CA . LEU A 1 142 ? 16.665 4.162 -14.750 1.00 86.38 142 LEU A CA 1
ATOM 1136 C C . LEU A 1 142 ? 18.018 4.521 -15.321 1.00 86.38 142 LEU A C 1
ATOM 1138 O O . LEU A 1 142 ? 18.081 5.177 -16.357 1.00 86.38 142 LEU A O 1
ATOM 1142 N N . PHE A 1 143 ? 19.081 4.029 -14.697 1.00 84.44 143 PHE A N 1
ATOM 1143 C CA . PHE A 1 143 ? 20.439 4.234 -15.176 1.00 84.44 143 PHE A CA 1
ATOM 1144 C C . PHE A 1 143 ? 21.044 2.903 -15.608 1.00 84.44 143 PHE A C 1
ATOM 1146 O O . PHE A 1 143 ? 21.017 1.931 -14.850 1.00 84.44 143 PHE A O 1
ATOM 1153 N N . ALA A 1 144 ? 21.605 2.852 -16.815 1.00 79.88 144 ALA A N 1
ATOM 1154 C CA . ALA A 1 144 ?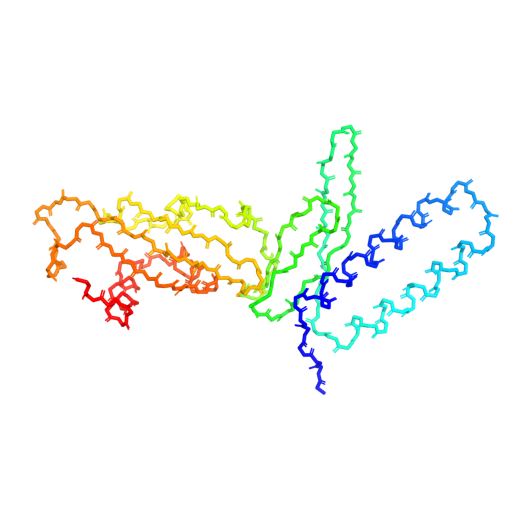 22.333 1.681 -17.298 1.00 79.88 144 ALA A CA 1
ATOM 1155 C C . ALA A 1 144 ? 23.818 1.720 -16.920 1.00 79.88 144 ALA A C 1
ATOM 1157 O O . ALA A 1 144 ? 24.417 2.780 -16.723 1.00 79.88 144 ALA A O 1
ATOM 1158 N N . VAL A 1 145 ? 24.431 0.540 -16.866 1.00 75.75 145 VAL A N 1
ATOM 1159 C CA . VAL A 1 145 ? 25.887 0.390 -16.858 1.00 75.75 145 VAL A CA 1
ATOM 1160 C C . VAL A 1 145 ? 26.425 0.826 -18.224 1.00 75.75 145 VAL A C 1
ATOM 1162 O O . VAL A 1 145 ? 26.011 0.304 -19.257 1.00 75.75 145 VAL A O 1
ATOM 1165 N N . ASN A 1 146 ? 27.371 1.768 -18.239 1.00 61.97 146 ASN A N 1
ATOM 1166 C CA . ASN A 1 146 ? 28.113 2.107 -19.452 1.00 61.97 146 ASN A CA 1
ATOM 1167 C C . ASN A 1 146 ? 29.047 0.934 -19.785 1.00 61.97 146 ASN A C 1
ATOM 1169 O O . ASN A 1 146 ? 30.059 0.749 -19.113 1.00 61.97 146 ASN A O 1
ATOM 1173 N N . GLY A 1 147 ? 28.698 0.121 -20.783 1.00 51.44 147 GLY A N 1
ATOM 1174 C CA . GLY A 1 147 ? 29.501 -1.029 -21.196 1.00 51.44 147 GLY A CA 1
ATOM 1175 C C . GLY A 1 147 ? 29.308 -1.390 -22.676 1.00 51.44 147 GLY A C 1
ATOM 1176 O O . GLY A 1 147 ? 28.219 -1.189 -23.219 1.00 51.44 147 GLY A O 1
ATOM 1177 N N . PRO A 1 148 ? 30.343 -1.941 -23.340 1.00 43.44 148 PRO A N 1
ATOM 1178 C CA . PRO A 1 148 ? 30.337 -2.251 -24.776 1.00 43.44 148 PRO A CA 1
ATOM 1179 C C . PRO A 1 148 ? 29.384 -3.396 -25.173 1.00 43.44 148 PRO A C 1
ATOM 1181 O O . PRO A 1 148 ? 29.202 -3.662 -26.354 1.00 43.44 148 PRO A O 1
ATOM 1184 N N . THR A 1 149 ? 28.761 -4.072 -24.206 1.00 46.38 149 THR A N 1
ATOM 1185 C CA . THR A 1 149 ? 27.915 -5.262 -24.395 1.00 46.38 149 THR A CA 1
ATOM 1186 C C . THR A 1 149 ? 26.411 -4.982 -24.368 1.00 46.38 149 THR A C 1
ATOM 1188 O O . THR A 1 149 ? 25.616 -5.922 -24.319 1.00 46.38 149 THR A O 1
ATOM 1191 N N . SER A 1 150 ? 25.974 -3.718 -24.409 1.00 47.31 150 SER A N 1
ATOM 1192 C CA . SER A 1 150 ? 24.538 -3.427 -24.485 1.00 47.31 150 SER A CA 1
ATOM 1193 C C . SER A 1 150 ? 23.995 -3.756 -25.884 1.00 47.31 150 SER A C 1
ATOM 1195 O O . SER A 1 150 ? 24.057 -2.966 -26.817 1.00 47.31 150 SER A O 1
ATOM 1197 N N . SER A 1 151 ? 23.395 -4.937 -26.030 1.00 48.28 151 SER A N 1
ATOM 1198 C CA . SER A 1 151 ? 22.572 -5.319 -27.188 1.00 48.28 151 SER A CA 1
ATOM 1199 C C . SER A 1 151 ? 21.246 -4.536 -27.273 1.00 48.28 151 SER A C 1
ATOM 1201 O O . SER A 1 151 ? 20.368 -4.868 -28.067 1.00 48.28 151 SER A O 1
ATOM 1203 N N . PHE A 1 152 ? 21.094 -3.479 -26.465 1.00 51.16 152 PHE A N 1
ATOM 1204 C CA . PHE A 1 152 ? 20.002 -2.516 -26.527 1.00 51.16 152 PHE A CA 1
ATOM 1205 C C . PHE A 1 152 ? 20.380 -1.377 -27.491 1.00 51.16 152 PHE A C 1
ATOM 1207 O O . PHE A 1 152 ? 21.286 -0.597 -27.196 1.00 51.16 152 PHE A O 1
ATOM 1214 N N . PRO A 1 153 ? 19.703 -1.243 -28.644 1.00 39.59 153 PRO A N 1
ATOM 1215 C CA . PRO A 1 153 ? 20.078 -0.260 -29.649 1.00 39.59 153 PRO A CA 1
ATOM 1216 C C . PRO A 1 153 ? 19.696 1.162 -29.202 1.00 39.59 153 PRO A C 1
ATOM 1218 O O . PRO A 1 153 ? 18.516 1.463 -29.022 1.00 39.59 153 PRO A O 1
ATOM 1221 N N . GLY A 1 154 ? 20.694 2.049 -29.068 1.00 46.69 154 GLY A N 1
ATOM 1222 C CA . GLY A 1 154 ? 20.509 3.498 -28.868 1.00 46.69 154 GLY A CA 1
ATOM 1223 C C . GLY A 1 154 ? 20.879 4.044 -27.483 1.00 46.69 154 GLY A C 1
ATOM 1224 O O . GLY A 1 154 ? 20.099 4.813 -26.929 1.00 46.69 154 GLY A O 1
ATOM 1225 N N . ALA A 1 155 ? 22.042 3.643 -26.952 1.00 45.56 155 ALA A N 1
ATOM 1226 C CA . ALA A 1 155 ? 22.598 3.920 -25.622 1.00 45.56 155 ALA A CA 1
ATOM 1227 C C . ALA A 1 155 ? 22.419 5.360 -25.092 1.00 45.56 155 ALA A C 1
ATOM 1229 O O . ALA A 1 155 ? 23.345 6.170 -25.083 1.00 45.56 155 ALA A O 1
ATOM 1230 N N . LYS A 1 156 ? 21.237 5.658 -24.554 1.00 54.59 156 LYS A N 1
ATOM 1231 C CA . LYS A 1 156 ? 21.128 6.579 -23.430 1.00 54.59 156 LYS A CA 1
ATOM 1232 C C . LYS A 1 156 ? 21.442 5.776 -22.180 1.00 54.59 156 LYS A C 1
ATOM 1234 O O . LYS A 1 156 ? 20.846 4.733 -21.946 1.00 54.59 156 LYS A O 1
ATOM 1239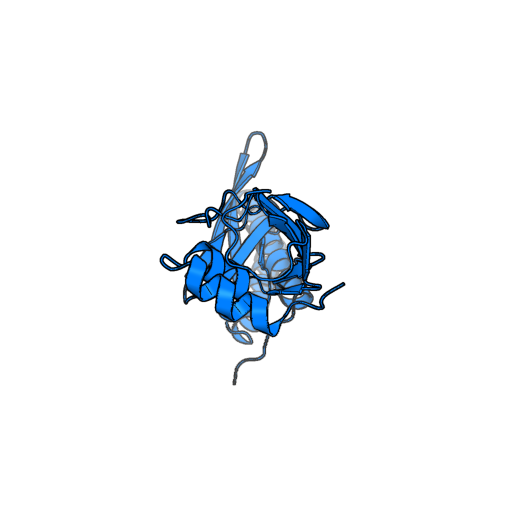 N N . SER A 1 157 ? 22.366 6.271 -21.369 1.00 68.12 157 SER A N 1
ATOM 1240 C CA . SER A 1 157 ? 22.672 5.737 -20.037 1.00 68.12 157 SER A CA 1
ATOM 1241 C C . SER A 1 157 ? 21.531 5.956 -19.033 1.00 68.12 157 SER A C 1
ATOM 1243 O O . SER A 1 157 ? 21.688 5.634 -17.857 1.00 68.12 157 SER A O 1
ATOM 1245 N N . PHE A 1 158 ? 20.408 6.521 -19.489 1.00 75.88 158 PHE A N 1
ATOM 1246 C CA . PHE A 1 158 ? 19.332 7.056 -18.679 1.00 75.88 158 PHE A CA 1
ATOM 1247 C C . PHE A 1 158 ? 17.981 6.951 -19.396 1.00 75.88 158 PHE A C 1
ATOM 1249 O O . PHE A 1 158 ? 17.860 7.357 -20.556 1.00 75.88 158 PHE A O 1
ATOM 1256 N N . TRP A 1 159 ? 16.960 6.476 -18.684 1.00 80.38 159 TRP A N 1
ATOM 1257 C CA . TRP A 1 159 ? 15.570 6.493 -19.134 1.00 80.38 159 TRP A CA 1
ATOM 1258 C C . TRP A 1 159 ? 14.628 6.985 -18.045 1.00 80.38 159 TRP A C 1
ATOM 1260 O O . TRP A 1 159 ? 14.878 6.782 -16.857 1.00 80.38 159 TRP A O 1
ATOM 1270 N N . THR A 1 160 ? 13.504 7.559 -18.473 1.00 83.31 160 THR A N 1
ATOM 1271 C CA . THR A 1 160 ? 12.430 8.010 -17.590 1.00 83.31 160 THR A CA 1
ATOM 1272 C C . THR A 1 160 ? 11.109 7.323 -17.910 1.00 83.31 160 THR A C 1
ATOM 1274 O O . THR A 1 160 ? 10.802 7.025 -19.068 1.00 83.31 160 THR A O 1
ATOM 1277 N N . ILE A 1 161 ? 10.322 7.057 -16.870 1.00 86.19 161 ILE A N 1
ATOM 1278 C CA . ILE A 1 161 ? 8.938 6.590 -16.966 1.00 86.19 161 ILE A CA 1
ATOM 1279 C C . ILE A 1 161 ? 8.103 7.454 -16.019 1.00 86.19 161 ILE A C 1
ATOM 1281 O O . ILE A 1 161 ? 8.377 7.497 -14.822 1.00 86.19 161 ILE A O 1
ATOM 1285 N N . ASP A 1 162 ? 7.074 8.116 -16.556 1.00 88.31 162 ASP A N 1
ATOM 1286 C CA . ASP A 1 162 ? 6.242 9.067 -15.802 1.00 88.31 162 ASP A CA 1
ATOM 1287 C C . ASP A 1 162 ? 5.624 8.415 -14.551 1.00 88.31 162 ASP A C 1
ATOM 1289 O O . ASP A 1 162 ? 5.637 8.991 -13.464 1.00 88.31 162 ASP A O 1
ATOM 1293 N N . ARG A 1 163 ? 5.100 7.188 -14.707 1.00 91.00 163 ARG A N 1
ATOM 1294 C CA . ARG A 1 163 ? 4.497 6.413 -13.617 1.00 91.00 163 ARG A CA 1
ATOM 1295 C C . ARG A 1 163 ? 4.557 4.900 -13.821 1.00 91.00 163 ARG A C 1
ATOM 1297 O O . ARG A 1 163 ? 4.413 4.410 -14.947 1.00 91.00 163 ARG A O 1
ATOM 1304 N N . ILE A 1 164 ? 4.675 4.160 -12.721 1.00 89.12 164 ILE A N 1
ATOM 1305 C CA . ILE A 1 164 ? 4.582 2.692 -12.655 1.00 89.12 164 ILE A CA 1
ATOM 1306 C C . ILE A 1 164 ? 3.751 2.309 -11.428 1.00 89.12 164 ILE A C 1
ATOM 1308 O O . ILE A 1 164 ? 4.039 2.776 -10.331 1.00 89.12 164 ILE A O 1
ATOM 1312 N N . SER A 1 165 ? 2.735 1.456 -11.584 1.00 91.25 165 SER A N 1
ATOM 1313 C CA . SER A 1 165 ? 1.938 0.991 -10.440 1.00 91.25 165 SER A CA 1
ATOM 1314 C C . SER A 1 165 ? 2.787 0.155 -9.472 1.00 91.25 165 SER A C 1
ATOM 1316 O O . SER A 1 165 ? 3.771 -0.470 -9.879 1.00 91.25 165 SER A O 1
ATOM 1318 N N . PHE A 1 166 ? 2.411 0.099 -8.190 1.00 91.56 166 PHE A N 1
ATOM 1319 C CA . PHE A 1 166 ? 3.068 -0.813 -7.251 1.00 91.56 166 PHE A CA 1
ATOM 1320 C C . PHE A 1 166 ? 3.012 -2.262 -7.744 1.00 91.56 166 PHE A C 1
ATOM 1322 O O . PHE A 1 166 ? 4.010 -2.963 -7.651 1.00 91.56 166 PHE A O 1
ATOM 1329 N N . GLU A 1 167 ? 1.881 -2.702 -8.299 1.00 88.75 167 GLU A N 1
ATOM 1330 C CA . GLU A 1 167 ? 1.712 -4.080 -8.763 1.00 88.75 167 GLU A CA 1
ATOM 1331 C C . GLU A 1 167 ? 2.670 -4.418 -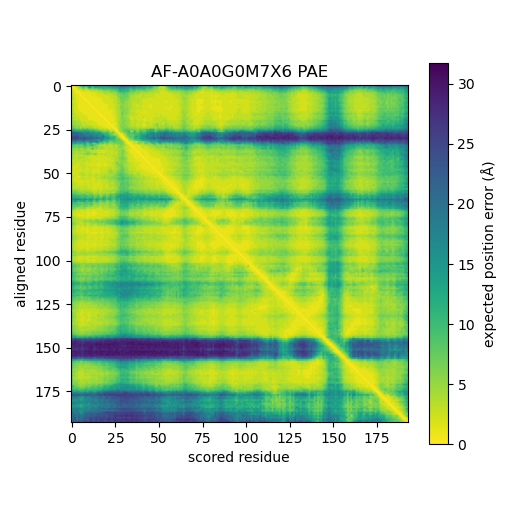9.915 1.00 88.75 167 GLU A C 1
ATOM 1333 O O . GLU A 1 167 ? 3.315 -5.467 -9.896 1.00 88.75 167 GLU A O 1
ATOM 1338 N N . ASP A 1 168 ? 2.829 -3.507 -10.880 1.00 87.06 168 ASP A N 1
ATOM 1339 C CA . ASP A 1 168 ? 3.797 -3.674 -11.965 1.00 87.06 168 ASP A CA 1
ATOM 1340 C C . ASP A 1 168 ? 5.225 -3.731 -11.415 1.00 87.06 168 ASP A C 1
ATOM 1342 O O . ASP A 1 168 ? 5.977 -4.640 -11.759 1.00 87.06 168 ASP A O 1
ATOM 1346 N N . MET A 1 169 ? 5.588 -2.800 -10.522 1.00 86.31 169 MET A N 1
ATOM 1347 C CA . MET A 1 169 ? 6.896 -2.763 -9.851 1.00 86.31 169 MET A CA 1
ATOM 1348 C C . MET A 1 169 ? 7.143 -4.017 -9.002 1.00 86.31 169 MET A C 1
ATOM 1350 O O . MET A 1 169 ? 8.270 -4.494 -8.879 1.00 86.31 169 MET A O 1
ATOM 1354 N N . HIS A 1 170 ? 6.100 -4.565 -8.396 1.00 86.25 170 HIS A N 1
ATOM 1355 C CA . HIS A 1 170 ? 6.196 -5.747 -7.567 1.00 86.25 170 HIS A CA 1
ATOM 1356 C C . HIS A 1 170 ? 6.441 -7.000 -8.408 1.00 86.25 170 HIS A C 1
ATOM 1358 O O . HIS A 1 170 ? 7.396 -7.735 -8.133 1.00 86.25 170 HIS A O 1
ATOM 1364 N N . LYS A 1 171 ? 5.637 -7.212 -9.458 1.00 83.62 171 LYS A N 1
ATOM 1365 C CA . LYS A 1 171 ? 5.849 -8.282 -10.448 1.00 83.62 171 LYS A CA 1
ATOM 1366 C C . LYS A 1 171 ? 7.242 -8.183 -11.054 1.00 83.62 171 LYS A C 1
ATOM 1368 O O . LYS A 1 171 ? 7.922 -9.186 -11.250 1.00 83.62 171 LYS A O 1
ATOM 1373 N N . TRP A 1 172 ? 7.685 -6.955 -11.294 1.00 80.44 172 TRP A N 1
ATOM 1374 C CA . TRP A 1 172 ? 9.002 -6.672 -11.825 1.00 80.44 172 TRP A CA 1
ATOM 1375 C C . TRP A 1 172 ? 10.140 -7.148 -10.929 1.00 80.44 172 TRP A C 1
ATOM 1377 O O . TRP A 1 172 ? 11.047 -7.830 -11.402 1.00 80.44 172 TRP A O 1
ATOM 1387 N N . LYS A 1 173 ? 10.077 -6.807 -9.638 1.00 80.25 173 LYS A N 1
ATOM 1388 C CA . LYS A 1 173 ? 11.091 -7.162 -8.636 1.00 80.25 173 LYS A CA 1
ATOM 1389 C C . LYS A 1 173 ? 11.160 -8.662 -8.358 1.00 80.25 173 LYS A C 1
ATOM 1391 O O . LYS A 1 173 ? 12.233 -9.159 -8.024 1.00 80.25 173 LYS A O 1
ATOM 1396 N N . GLN A 1 174 ? 10.038 -9.365 -8.511 1.00 81.75 174 GLN A N 1
ATOM 1397 C CA . GLN A 1 174 ? 9.935 -10.805 -8.270 1.00 81.75 174 GLN A CA 1
ATOM 1398 C C . GLN A 1 174 ? 10.205 -11.688 -9.500 1.00 81.75 174 GLN A C 1
ATOM 1400 O O . GLN A 1 174 ? 10.238 -12.909 -9.369 1.00 81.75 174 GLN A O 1
ATOM 1405 N N . SER A 1 175 ? 10.385 -11.118 -10.694 1.00 78.12 175 SER A N 1
ATOM 1406 C CA . SER A 1 175 ? 10.590 -11.912 -11.910 1.00 78.12 175 SER A CA 1
ATOM 1407 C C . SER A 1 175 ? 11.996 -12.520 -11.971 1.00 78.12 175 SER A C 1
ATOM 1409 O O . SER A 1 175 ? 12.982 -11.790 -12.062 1.00 78.12 175 SER A O 1
ATOM 1411 N N . SER A 1 176 ? 12.080 -13.853 -12.012 1.00 68.94 176 SER A N 1
ATOM 1412 C CA . SER A 1 176 ? 13.322 -14.617 -12.236 1.00 68.94 176 SER A CA 1
ATOM 1413 C C . SER A 1 176 ? 13.872 -14.477 -13.663 1.00 68.94 176 SER A C 1
ATOM 1415 O O . SER A 1 176 ? 15.060 -14.655 -13.910 1.00 68.94 176 SER A O 1
ATOM 1417 N N . TYR A 1 177 ? 13.022 -14.090 -14.620 1.00 66.56 177 TYR A N 1
ATOM 1418 C CA . TYR A 1 177 ? 13.405 -13.766 -15.999 1.00 66.56 177 TYR A CA 1
ATOM 1419 C C . TYR A 1 177 ? 13.374 -12.264 -16.221 1.00 66.56 177 TYR A C 1
ATOM 1421 O O . TYR A 1 177 ? 12.834 -11.778 -17.225 1.00 66.56 177 TYR A O 1
ATOM 1429 N N . SER A 1 178 ? 13.931 -11.523 -15.260 1.00 62.44 178 SER A N 1
ATOM 1430 C CA . SER A 1 178 ? 13.847 -10.072 -15.231 1.00 62.44 178 SER A CA 1
ATOM 1431 C C . SER A 1 178 ? 14.201 -9.502 -16.608 1.00 62.44 178 SER A C 1
ATOM 1433 O O . SER A 1 178 ? 13.403 -8.752 -17.162 1.00 62.44 178 SER A O 1
ATOM 1435 N N . GLN A 1 179 ? 15.312 -9.908 -17.240 1.00 61.47 179 GLN A N 1
ATOM 1436 C CA . GLN A 1 179 ? 15.751 -9.385 -18.548 1.00 61.47 179 GLN A CA 1
ATOM 1437 C C . GLN A 1 179 ? 14.689 -9.428 -19.668 1.00 61.47 179 GLN A C 1
ATOM 1439 O O . GLN A 1 179 ? 14.555 -8.447 -20.402 1.00 61.47 179 GLN A O 1
ATOM 1444 N N . VAL A 1 180 ? 13.925 -10.519 -19.805 1.00 65.06 180 VAL A N 1
ATOM 1445 C CA . VAL A 1 180 ? 12.894 -10.661 -20.858 1.00 65.06 180 VAL A CA 1
ATOM 1446 C C . VAL A 1 180 ? 11.678 -9.791 -20.541 1.00 65.06 180 VAL A C 1
ATOM 1448 O O . VAL A 1 180 ? 11.135 -9.114 -21.423 1.00 65.06 180 VAL A O 1
ATOM 1451 N N . TYR A 1 181 ? 11.289 -9.755 -19.264 1.00 66.62 181 TYR A N 1
ATOM 1452 C CA . TYR A 1 181 ? 10.238 -8.865 -18.779 1.00 66.62 181 TYR A CA 1
ATOM 1453 C C . TYR A 1 181 ? 10.614 -7.400 -19.024 1.00 66.62 181 TYR A C 1
ATOM 1455 O O . TYR A 1 181 ? 9.816 -6.645 -19.569 1.00 66.62 181 TYR A O 1
ATOM 1463 N N . TRP A 1 182 ? 11.859 -7.021 -18.725 1.00 64.94 182 TRP A N 1
ATOM 1464 C CA . TRP A 1 182 ? 12.413 -5.697 -18.995 1.00 64.94 182 TRP A CA 1
ATOM 1465 C C . TRP A 1 182 ? 12.349 -5.355 -20.480 1.00 64.94 182 TRP A C 1
ATOM 1467 O O . TRP A 1 182 ? 11.785 -4.329 -20.831 1.00 64.94 182 TRP A O 1
ATOM 1477 N N . GLN A 1 183 ? 12.847 -6.209 -21.374 1.00 65.19 183 GLN A N 1
ATOM 1478 C CA . GLN A 1 183 ? 12.785 -5.938 -22.814 1.00 65.19 183 GLN A CA 1
ATOM 1479 C C . GLN A 1 183 ? 11.357 -5.706 -23.315 1.00 65.19 183 GLN A C 1
ATOM 1481 O O . GLN A 1 183 ? 11.142 -4.820 -24.140 1.00 65.19 183 GLN A O 1
ATOM 1486 N N . SER A 1 184 ? 10.387 -6.463 -22.810 1.00 68.38 184 SER A N 1
ATOM 1487 C CA . SER A 1 184 ? 8.985 -6.336 -23.221 1.00 68.38 184 SER A CA 1
ATOM 1488 C C . SER A 1 184 ? 8.320 -5.096 -22.612 1.00 68.38 184 SER A C 1
ATOM 1490 O O . SER A 1 184 ? 7.722 -4.299 -23.332 1.00 68.38 184 SER A O 1
ATOM 1492 N N . PHE A 1 185 ? 8.482 -4.881 -21.303 1.00 68.88 185 PHE A N 1
ATOM 1493 C CA . PHE A 1 185 ? 7.901 -3.758 -20.562 1.00 68.88 185 PHE A CA 1
ATOM 1494 C C . PHE A 1 185 ? 8.466 -2.407 -21.021 1.00 68.88 185 PHE A C 1
ATOM 1496 O O . PHE A 1 185 ? 7.723 -1.450 -21.248 1.00 68.88 185 PHE A O 1
ATOM 1503 N N . LEU A 1 186 ? 9.785 -2.339 -21.212 1.00 67.12 186 LEU A N 1
ATOM 1504 C CA . LEU A 1 186 ? 10.493 -1.126 -21.610 1.00 67.12 186 LEU A CA 1
ATOM 1505 C C . LEU A 1 186 ? 10.183 -0.709 -23.056 1.00 67.12 186 LEU A C 1
ATOM 1507 O O . LEU A 1 186 ? 10.009 0.482 -23.323 1.00 67.12 186 LEU A O 1
ATOM 1511 N N . LYS A 1 187 ? 10.053 -1.669 -23.987 1.00 64.56 187 LYS A N 1
ATOM 1512 C CA . LYS A 1 187 ? 9.710 -1.389 -25.397 1.00 64.56 187 LYS A CA 1
ATOM 1513 C C . LYS A 1 187 ? 8.379 -0.652 -25.551 1.00 64.56 187 LYS A C 1
ATOM 1515 O O . LYS A 1 187 ? 8.239 0.149 -26.467 1.00 64.56 187 LYS A O 1
ATOM 1520 N N . CYS A 1 188 ? 7.419 -0.905 -24.664 1.00 58.66 188 CYS A N 1
ATOM 1521 C CA . CYS A 1 188 ? 6.075 -0.341 -24.769 1.00 58.66 188 CYS A CA 1
ATOM 1522 C C . CYS A 1 188 ? 5.904 1.029 -24.097 1.00 58.66 188 CYS A C 1
ATOM 1524 O O . CYS A 1 188 ? 4.878 1.667 -24.323 1.00 58.66 188 CYS A O 1
ATOM 1526 N N . ARG A 1 189 ? 6.840 1.480 -23.245 1.00 63.81 189 ARG A N 1
ATOM 1527 C CA . ARG A 1 189 ? 6.611 2.652 -22.372 1.00 63.81 189 ARG A CA 1
ATOM 1528 C C . ARG A 1 189 ? 7.666 3.746 -22.416 1.00 63.81 189 ARG A C 1
ATOM 1530 O O . ARG A 1 189 ? 7.421 4.820 -21.870 1.00 63.81 189 ARG A O 1
ATOM 1537 N N . PHE A 1 190 ? 8.799 3.534 -23.077 1.00 61.84 190 PHE A N 1
ATOM 1538 C CA . PHE A 1 190 ? 9.770 4.610 -23.213 1.00 61.84 190 PHE A CA 1
ATOM 1539 C C . PHE A 1 190 ? 9.361 5.622 -24.277 1.00 61.84 190 PHE A C 1
ATOM 1541 O O . PHE A 1 190 ? 9.314 5.323 -25.470 1.00 61.84 190 PHE A O 1
ATOM 1548 N N . LYS A 1 191 ? 9.171 6.869 -23.842 1.00 52.41 191 LYS A N 1
ATOM 1549 C CA . LYS A 1 191 ? 9.381 8.019 -24.717 1.00 52.41 191 LYS A CA 1
ATOM 1550 C C . LYS A 1 191 ? 10.888 8.159 -24.882 1.00 52.41 191 LYS A C 1
ATOM 1552 O O . LYS A 1 191 ? 11.597 8.443 -23.919 1.00 52.41 191 LYS A O 1
ATOM 1557 N N . LYS A 1 192 ? 11.387 7.916 -26.093 1.00 48.94 192 LYS A N 1
ATOM 1558 C CA . LYS A 1 192 ? 12.767 8.250 -26.443 1.00 48.94 192 LYS A CA 1
ATOM 1559 C C . LYS A 1 192 ? 12.882 9.773 -26.349 1.00 48.94 192 LYS A C 1
ATOM 1561 O O . LYS A 1 192 ? 12.388 10.472 -27.228 1.00 48.94 192 LYS A O 1
ATOM 1566 N N . GLN A 1 193 ? 13.430 10.276 -25.245 1.00 49.72 193 GLN A N 1
ATOM 1567 C CA . GLN A 1 193 ? 13.955 11.641 -25.222 1.00 49.72 193 GLN A CA 1
ATOM 1568 C C . GLN A 1 193 ? 15.157 11.721 -26.155 1.00 49.72 193 GLN A C 1
ATOM 1570 O O . GLN A 1 193 ? 15.732 10.646 -26.450 1.00 49.72 193 GLN A O 1
#

Secondary structure (DSSP, 8-state):
-PBPPPHHHHHHHHHHHHHHHHHHHHHTT---HHHHHHHHHHHHHHHHHHHTB-EEEEEEEEEETTEEEEEEEEEESSTT--EE-TTT--EEEEETTEEEEE---TT-EEE-GGG-SS--TTEEEEEEEEETTTTEEEEEEEEE---TT--SSS--SEEEEEEEEHHHHHHHHH-TTHHHHHHHHHHHH----

Solvent-accessible surface area (backbone atoms only — not comparable to full-atom values): 11076 Å² total; per-residue (Å²): 133,72,49,86,76,50,58,66,58,50,49,50,52,19,42,51,48,49,49,46,52,53,49,56,63,51,49,74,83,42,91,52,70,66,61,54,51,54,43,48,52,50,50,52,49,48,53,58,57,52,67,45,34,59,61,42,86,41,83,42,81,32,79,50,96,96,46,80,43,84,43,69,26,61,31,47,74,45,69,57,42,51,25,51,34,68,82,72,58,53,32,32,35,29,56,99,92,42,83,44,81,52,94,73,60,71,73,38,74,42,78,57,54,85,65,34,77,50,65,49,87,54,58,65,44,33,36,28,27,36,38,54,75,62,28,25,34,30,67,29,35,38,29,43,56,92,60,98,78,65,89,61,90,77,84,61,58,58,48,61,38,72,66,45,46,45,67,59,53,47,55,52,26,67,28,86,58,28,63,62,53,45,57,57,58,50,72,78,58,58,70,84,124

Mean predicted aligned error: 8.34 Å

pLDDT: mean 82.44, std 13.31, range [39.59, 96.12]

Foldseek 3Di:
DADAAAQVRQAVLLVLQVVLVVLVVVCVVDVDPVSVVVSVVSVVVSVVSPVSAQWDKDWDFDDDVPDTDTGIHTEHCDAFAWTANPPRRWIWYHAPRDIDTDDDDAQDWDWCQVLAPDRDQQWPTWIFHQDRNGQKTAFIKTATDPDPPPPPPDDDRMFTFGIDHNRRVVCLRHDPPNVVVCVVVVVVTTDPD